Protein 1PLF (pdb70)

Structure (mmCIF, N/CA/C/O backbone):
data_1PLF
#
_entry.id   1PLF
#
_cell.length_a   63.700
_cell.length_b   68.000
_cell.length_c   80.300
_cell.angle_alpha   90.00
_cell.angle_beta   90.00
_cell.angle_gamma   90.00
#
_symmetry.space_group_name_H-M   'P 21 21 21'
#
loop_
_entity.id
_entity.type
_entity.pdbx_description
1 polymer 'PLATELET FACTOR 4'
2 non-polymer 'TETRACYANONICKELATE ION'
3 water water
#
loop_
_atom_site.group_PDB
_atom_site.id
_atom_site.type_symbol
_atom_site.label_atom_id
_atom_site.label_alt_id
_atom_site.label_comp_id
_atom_site.label_asym_id
_atom_site.label_entity_id
_atom_site.label_seq_id
_atom_site.pdbx_PDB_ins_code
_atom_site.Cartn_x
_atom_site.Cartn_y
_atom_site.Cartn_z
_atom_site.occupancy
_atom_site.B_iso_or_equiv
_atom_site.auth_seq_id
_atom_site.auth_comp_id
_atom_site.auth_asym_id
_atom_site.auth_atom_id
_atom_site.pdbx_PDB_model_num
ATOM 1 N N . LEU A 1 10 ? 23.112 5.904 43.946 1.00 48.91 23 LEU A N 1
ATOM 2 C CA . LEU A 1 10 ? 22.791 7.053 44.782 1.00 49.09 23 LEU A CA 1
ATOM 3 C C . LEU A 1 10 ? 22.214 8.229 43.989 1.00 48.15 23 LEU A C 1
ATOM 4 O O . LEU A 1 10 ? 20.972 8.370 44.019 1.00 49.38 23 LEU A O 1
ATOM 9 N N . GLN A 1 11 ? 23.035 9.074 43.396 1.00 46.11 24 GLN A N 1
ATOM 10 C CA . GLN A 1 11 ? 22.516 10.228 42.645 1.00 43.65 24 GLN A CA 1
ATOM 11 C C . GLN A 1 11 ? 22.346 9.983 41.147 1.00 40.46 24 GLN A C 1
ATOM 12 O O . GLN A 1 11 ? 23.051 10.589 40.318 1.00 40.41 24 GLN A O 1
ATOM 18 N N . CYS A 1 12 ? 21.433 9.156 40.785 1.00 36.61 25 CYS A N 1
ATOM 19 C CA . CYS A 1 12 ? 21.131 8.826 39.406 1.00 33.84 25 CYS A CA 1
ATOM 20 C C . CYS A 1 12 ? 19.888 9.632 39.056 1.00 32.68 25 CYS A C 1
ATOM 21 O O . CYS A 1 12 ? 19.117 9.861 40.000 1.00 33.50 25 CYS A O 1
ATOM 24 N N . VAL A 1 13 ? 19.738 10.074 37.838 1.00 31.49 26 VAL A N 1
ATOM 25 C CA . VAL A 1 13 ? 18.546 10.806 37.407 1.00 30.31 26 VAL A CA 1
ATOM 26 C C . VAL A 1 13 ? 17.534 9.693 37.021 1.00 30.97 26 VAL A C 1
ATOM 27 O O . VAL A 1 13 ? 16.340 9.670 37.369 1.00 31.20 26 VAL A O 1
ATOM 31 N N . CYS A 1 14 ? 18.101 8.729 36.297 1.00 30.89 27 CYS A N 1
ATOM 32 C CA . CYS A 1 14 ? 17.306 7.628 35.773 1.00 31.93 27 CYS A CA 1
ATOM 33 C C . CYS A 1 14 ? 17.106 6.483 36.725 1.00 34.10 27 CYS A C 1
ATOM 34 O O . CYS A 1 14 ? 18.008 5.658 36.862 1.00 34.45 27 CYS A O 1
ATOM 37 N N . LEU A 1 15 ? 15.967 6.417 37.384 1.00 36.78 28 LEU A N 1
ATOM 38 C CA . LEU A 1 15 ? 15.693 5.290 38.292 1.00 40.37 28 LEU A CA 1
ATOM 39 C C . LEU A 1 15 ? 14.712 4.355 37.580 1.00 42.62 28 LEU A C 1
ATOM 40 O O . LEU A 1 15 ? 14.639 3.139 37.798 1.00 43.19 28 LEU A O 1
ATOM 45 N N . LYS A 1 16 ? 13.950 4.928 36.681 1.00 45.12 29 LYS A N 1
ATOM 46 C CA . LYS A 1 16 ? 12.969 4.177 35.904 1.00 47.77 29 LYS A CA 1
ATOM 47 C C . LYS A 1 16 ? 12.915 4.685 34.471 1.00 49.02 29 LYS A C 1
ATOM 48 O O . LYS A 1 16 ? 12.784 5.894 34.171 1.00 49.35 29 LYS A O 1
ATOM 54 N N . THR A 1 17 ? 13.011 3.685 33.606 1.00 49.87 30 THR A N 1
ATOM 55 C CA . THR A 1 17 ? 12.992 3.881 32.167 1.00 51.43 30 THR A CA 1
ATOM 56 C C . THR A 1 17 ? 11.606 3.696 31.575 1.00 52.93 30 THR A C 1
ATOM 57 O O . THR A 1 17 ? 10.658 3.379 32.297 1.00 53.48 30 THR A O 1
ATOM 61 N N . THR A 1 18 ? 11.541 3.887 30.291 1.00 54.64 31 THR A N 1
ATOM 62 C CA . THR A 1 18 ? 10.449 3.832 29.357 1.00 56.59 31 THR A CA 1
ATOM 63 C C . THR A 1 18 ? 10.868 3.328 27.967 1.00 58.12 31 THR A C 1
ATOM 64 O O . THR A 1 18 ? 11.921 3.789 27.453 1.00 58.50 31 THR A O 1
ATOM 68 N N . SER A 1 19 ? 10.045 2.474 27.360 1.00 59.10 32 SER A N 1
ATOM 69 C CA . SER A 1 19 ? 10.384 2.004 25.985 1.00 59.96 32 SER A CA 1
ATOM 70 C C . SER A 1 19 ? 9.231 2.327 25.039 1.00 59.88 32 SER A C 1
ATOM 71 O O . SER A 1 19 ? 9.206 2.084 23.830 1.00 60.08 32 SER A O 1
ATOM 74 N N . GLY A 1 20 ? 8.218 2.919 25.661 1.00 59.81 33 GLY A N 1
ATOM 75 C CA . GLY A 1 20 ? 7.030 3.246 24.938 1.00 59.95 33 GLY A CA 1
ATOM 76 C C . GLY A 1 20 ? 7.039 4.526 24.188 1.00 59.94 33 GLY A C 1
ATOM 77 O O . GLY A 1 20 ? 5.848 4.930 23.976 1.00 61.29 33 GLY A O 1
ATOM 78 N N . ILE A 1 21 ? 8.101 5.190 23.773 1.00 58.90 34 ILE A N 1
ATOM 79 C CA . ILE A 1 21 ? 7.855 6.460 23.053 1.00 57.68 34 ILE A CA 1
ATOM 80 C C . ILE A 1 21 ? 7.968 6.358 21.530 1.00 56.84 34 ILE A C 1
ATOM 81 O O . ILE A 1 21 ? 8.461 5.408 20.895 1.00 56.94 34 ILE A O 1
ATOM 86 N N . ASN A 1 22 ? 7.481 7.449 20.936 1.00 55.42 35 ASN A N 1
ATOM 87 C CA . ASN A 1 22 ? 7.539 7.667 19.499 1.00 54.37 35 ASN A CA 1
ATOM 88 C C . ASN A 1 22 ? 8.720 8.650 19.267 1.00 53.03 35 ASN A C 1
ATOM 89 O O . ASN A 1 22 ? 8.701 9.803 19.712 1.00 53.00 35 ASN A O 1
ATOM 94 N N . PRO A 1 23 ? 9.707 8.148 18.553 1.00 51.80 36 PRO A N 1
ATOM 95 C CA . PRO A 1 23 ? 10.921 8.868 18.202 1.00 51.23 36 PRO A CA 1
ATOM 96 C C . PRO A 1 23 ? 10.728 10.202 17.507 1.00 50.89 36 PRO A C 1
ATOM 97 O O . PRO A 1 23 ? 11.625 11.054 17.375 1.00 50.46 36 PRO A O 1
ATOM 101 N N . ARG A 1 24 ? 9.526 10.306 16.961 1.00 50.83 37 ARG A N 1
ATOM 102 C CA . ARG A 1 24 ? 9.156 11.482 16.203 1.00 50.73 37 ARG A CA 1
ATOM 103 C C . ARG A 1 24 ? 9.205 12.667 17.167 1.00 49.11 37 ARG A C 1
ATOM 104 O O . ARG A 1 24 ? 9.575 13.786 16.803 1.00 49.28 37 ARG A O 1
ATOM 112 N N . HIS A 1 25 ? 8.776 12.355 18.374 1.00 47.22 38 HIS A N 1
ATOM 113 C CA . HIS A 1 25 ? 8.633 13.321 19.452 1.00 44.81 38 HIS A CA 1
ATOM 114 C C . HIS A 1 25 ? 9.885 13.752 20.172 1.00 41.75 38 HIS A C 1
ATOM 115 O O . HIS A 1 25 ? 9.764 14.722 20.972 1.00 41.65 38 HIS A O 1
ATOM 122 N N . ILE A 1 26 ? 10.980 13.049 19.940 1.00 38.39 39 ILE A N 1
ATOM 123 C CA . ILE A 1 26 ? 12.276 13.296 20.591 1.00 34.25 39 ILE A CA 1
ATOM 124 C C . ILE A 1 26 ? 13.066 14.370 19.857 1.00 32.59 39 ILE A C 1
ATOM 125 O O . ILE A 1 26 ? 13.345 14.313 18.659 1.00 32.59 39 ILE A O 1
ATOM 130 N N . SER A 1 27 ? 13.474 15.365 20.626 1.00 30.89 40 SER A N 1
ATOM 131 C CA . SER A 1 27 ? 14.250 16.460 20.047 1.00 29.12 40 SER A CA 1
ATOM 132 C C . SER A 1 27 ? 15.716 16.257 20.369 1.00 28.14 40 SER A C 1
ATOM 133 O O . SER A 1 27 ? 16.538 16.774 19.572 1.00 28.36 40 SER A O 1
ATOM 136 N N . SER A 1 28 ? 16.050 15.506 21.431 1.00 26.09 41 SER A N 1
ATOM 137 C CA . SER A 1 28 ? 17.479 15.268 21.676 1.00 24.65 41 SER A CA 1
ATOM 138 C C . SER A 1 28 ? 17.726 14.060 22.555 1.00 23.47 41 SER A C 1
ATOM 139 O O . SER A 1 28 ? 16.771 13.719 23.238 1.00 23.36 41 SER A O 1
ATOM 142 N N . LEU A 1 29 ? 18.909 13.461 22.465 1.00 22.47 42 LEU A N 1
ATOM 143 C CA . LEU A 1 29 ? 19.266 12.327 23.316 1.00 21.65 42 LEU A CA 1
ATOM 144 C C . LEU A 1 29 ? 20.645 12.514 23.961 1.00 20.35 42 LEU A C 1
ATOM 145 O O . LEU A 1 29 ? 21.577 12.883 23.298 1.00 20.52 42 LEU A O 1
ATOM 150 N N . GLU A 1 30 ? 20.803 12.308 25.266 1.00 19.59 43 GLU A N 1
ATOM 151 C CA . GLU A 1 30 ? 22.143 12.466 25.904 1.00 18.50 43 GLU A CA 1
ATOM 152 C C . GLU A 1 30 ? 22.558 11.178 26.566 1.00 16.73 43 GLU A C 1
ATOM 153 O O . GLU A 1 30 ? 21.765 10.560 27.292 1.00 15.92 43 GLU A O 1
ATOM 159 N N . VAL A 1 31 ? 23.767 10.780 26.253 1.00 16.28 44 VAL A N 1
ATOM 160 C CA . VAL A 1 31 ? 24.342 9.522 26.791 1.00 16.00 44 VAL A CA 1
ATOM 161 C C . VAL A 1 31 ? 25.402 9.960 27.799 1.00 16.01 44 VAL A C 1
ATOM 162 O O . VAL A 1 31 ? 26.389 10.610 27.447 1.00 16.37 44 VAL A O 1
ATOM 166 N N . ILE A 1 32 ? 25.116 9.589 29.063 1.00 16.38 45 ILE A N 1
ATOM 167 C CA . ILE A 1 32 ? 25.968 9.843 30.218 1.00 14.87 45 ILE A CA 1
ATOM 168 C C . ILE A 1 32 ? 26.546 8.522 30.711 1.00 15.20 45 ILE A C 1
ATOM 169 O O . ILE A 1 32 ? 25.845 7.523 30.953 1.00 15.66 45 ILE A O 1
ATOM 174 N N . GLY A 1 33 ? 27.843 8.538 30.891 1.00 16.01 46 GLY A N 1
ATOM 175 C CA . GLY A 1 33 ? 28.565 7.355 31.367 1.00 17.25 46 GLY A CA 1
ATOM 176 C C . GLY A 1 33 ? 28.431 7.212 32.878 1.00 18.45 46 GLY A C 1
ATOM 177 O O . GLY A 1 33 ? 28.089 8.186 33.572 1.00 18.61 46 GLY A O 1
ATOM 178 N N . ALA A 1 34 ? 28.734 5.994 33.335 1.00 19.79 47 ALA A N 1
ATOM 179 C CA . ALA A 1 34 ? 28.743 5.635 34.789 1.00 20.54 47 ALA A CA 1
ATOM 180 C C . ALA A 1 34 ? 29.901 6.400 35.404 1.00 22.17 47 ALA A C 1
ATOM 181 O O . ALA A 1 34 ? 30.908 6.779 34.735 1.00 22.68 47 ALA A O 1
ATOM 183 N N . GLY A 1 35 ? 29.811 6.730 36.666 1.00 23.47 48 GLY A N 1
ATOM 184 C CA . GLY A 1 35 ? 30.881 7.535 37.320 1.00 25.12 48 GLY A CA 1
ATOM 185 C C . GLY A 1 35 ? 30.540 7.421 38.788 1.00 27.08 48 GLY A C 1
ATOM 186 O O . GLY A 1 35 ? 29.846 6.460 39.130 1.00 27.02 48 GLY A O 1
ATOM 187 N N . LEU A 1 36 ? 30.988 8.350 39.533 1.00 29.64 49 LEU A N 1
ATOM 188 C CA . LEU A 1 36 ? 30.792 8.451 40.985 1.00 32.26 49 LEU A CA 1
ATOM 189 C C . LEU A 1 36 ? 29.345 8.708 41.322 1.00 34.04 49 LEU A C 1
ATOM 190 O O . LEU A 1 36 ? 28.852 8.203 42.334 1.00 35.68 49 LEU A O 1
ATOM 195 N N . HIS A 1 37 ? 28.642 9.530 40.558 1.00 35.69 50 HIS A N 1
ATOM 196 C CA . HIS A 1 37 ? 27.219 9.735 40.980 1.00 35.94 50 HIS A CA 1
ATOM 197 C C . HIS A 1 37 ? 26.388 8.496 40.706 1.00 35.38 50 HIS A C 1
ATOM 198 O O . HIS A 1 37 ? 25.498 7.987 41.444 1.00 36.11 50 HIS A O 1
ATOM 205 N N . CYS A 1 38 ? 26.617 7.980 39.495 1.00 33.65 51 CYS A N 1
ATOM 206 C CA . CYS A 1 38 ? 25.769 6.857 39.041 1.00 32.05 51 CYS A CA 1
ATOM 207 C C . CYS A 1 38 ? 26.557 5.763 38.376 1.00 31.07 51 CYS A C 1
ATOM 208 O O . CYS A 1 38 ? 27.341 5.931 37.452 1.00 30.90 51 CYS A O 1
ATOM 211 N N . PRO A 1 39 ? 26.286 4.571 38.876 1.00 30.68 52 PRO A N 1
ATOM 212 C CA . PRO A 1 39 ? 27.003 3.356 38.467 1.00 30.00 52 PRO A CA 1
ATOM 213 C C . PRO A 1 39 ? 26.593 2.864 37.135 1.00 28.72 52 PRO A C 1
ATOM 214 O O . PRO A 1 39 ? 27.266 1.922 36.715 1.00 28.68 52 PRO A O 1
ATOM 218 N N . SER A 1 40 ? 25.514 3.447 36.581 1.00 27.24 53 SER A N 1
ATOM 219 C CA . SER A 1 40 ? 25.138 2.914 35.213 1.00 24.84 53 SER A CA 1
ATOM 220 C C . SER A 1 40 ? 25.036 4.074 34.258 1.00 21.84 53 SER A C 1
ATOM 221 O O . SER A 1 40 ? 24.895 5.157 34.759 1.00 21.00 53 SER A O 1
ATOM 224 N N . PRO A 1 41 ? 25.223 3.792 32.977 1.00 21.22 54 PRO A N 1
ATOM 225 C CA . PRO A 1 41 ? 25.146 4.770 31.862 1.00 19.94 54 PRO A CA 1
ATOM 226 C C . PRO A 1 41 ? 23.728 5.341 31.938 1.00 19.09 54 PRO A C 1
ATOM 227 O O . PRO A 1 41 ? 22.903 4.632 32.512 1.00 19.50 54 PRO A O 1
ATOM 231 N N . GLN A 1 42 ? 23.451 6.506 31.480 1.00 18.18 55 GLN A N 1
ATOM 232 C CA . GLN A 1 42 ? 22.110 7.095 31.565 1.00 17.78 55 GLN A CA 1
ATOM 233 C C . GLN A 1 42 ? 21.749 7.614 30.182 1.00 18.13 55 GLN A C 1
ATOM 234 O O . GLN A 1 42 ? 22.687 8.170 29.616 1.00 18.34 55 GLN A O 1
ATOM 240 N N . LEU A 1 43 ? 20.551 7.351 29.767 1.00 18.99 56 LEU A N 1
ATOM 241 C CA . LEU A 1 43 ? 20.040 7.776 28.462 1.00 19.66 56 LEU A CA 1
ATOM 242 C C . LEU A 1 43 ? 18.898 8.731 28.696 1.00 19.99 56 LEU A C 1
ATOM 243 O O . LEU A 1 43 ? 17.812 8.189 28.992 1.00 21.44 56 LEU A O 1
ATOM 248 N N . ILE A 1 44 ? 19.135 10.035 28.584 1.00 19.49 57 ILE A N 1
ATOM 249 C CA . ILE A 1 44 ? 18.042 10.994 28.811 1.00 18.72 57 ILE A CA 1
ATOM 250 C C . ILE A 1 44 ? 17.612 11.560 27.469 1.00 17.87 57 ILE A C 1
ATOM 251 O O . ILE A 1 44 ? 18.486 12.072 26.793 1.00 16.90 57 ILE A O 1
ATOM 256 N N . ALA A 1 45 ? 16.335 11.462 27.158 1.00 18.40 58 ALA A N 1
ATOM 257 C CA . ALA A 1 45 ? 15.682 12.007 25.977 1.00 17.77 58 ALA A CA 1
ATOM 258 C C . ALA A 1 45 ? 14.798 13.177 26.390 1.00 18.20 58 ALA A C 1
ATOM 259 O O . ALA A 1 45 ? 14.064 13.132 27.363 1.00 18.08 58 ALA A O 1
ATOM 261 N N . THR A 1 46 ? 14.852 14.273 25.685 1.00 19.22 59 THR A N 1
ATOM 262 C CA . THR A 1 46 ? 14.079 15.475 25.794 1.00 19.57 59 THR A CA 1
ATOM 263 C C . THR A 1 46 ? 13.108 15.438 24.590 1.00 22.03 59 THR A C 1
ATOM 264 O O . THR A 1 46 ? 13.473 15.265 23.433 1.00 21.78 59 THR A O 1
ATOM 268 N N . LEU A 1 47 ? 11.883 15.623 25.017 1.00 24.33 60 LEU A N 1
ATOM 269 C CA . LEU A 1 47 ? 10.802 15.674 24.023 1.00 26.45 60 LEU A CA 1
ATOM 270 C C . LEU A 1 47 ? 10.740 17.123 23.563 1.00 28.44 60 LEU A C 1
ATOM 271 O O . LEU A 1 47 ? 11.235 18.044 24.241 1.00 27.72 60 LEU A O 1
ATOM 276 N N . LYS A 1 48 ? 10.125 17.234 22.406 1.00 30.98 61 LYS A N 1
ATOM 277 C CA . LYS A 1 48 ? 9.882 18.520 21.753 1.00 34.31 61 LYS A CA 1
ATOM 278 C C . LYS A 1 48 ? 9.295 19.546 22.695 1.00 35.64 61 LYS A C 1
ATOM 279 O O . LYS A 1 48 ? 9.526 20.767 22.530 1.00 36.26 61 LYS A O 1
ATOM 285 N N . THR A 1 49 ? 8.538 19.065 23.633 1.00 37.19 62 THR A N 1
ATOM 286 C CA . THR A 1 49 ? 7.897 19.914 24.654 1.00 39.23 62 THR A CA 1
ATOM 287 C C . THR A 1 49 ? 8.833 20.330 25.758 1.00 39.35 62 THR A C 1
ATOM 288 O O . THR A 1 49 ? 8.434 21.271 26.501 1.00 40.32 62 THR A O 1
ATOM 292 N N . GLY A 1 50 ? 9.985 19.692 25.958 1.00 38.55 63 GLY A N 1
ATOM 293 C CA . GLY A 1 50 ? 10.832 20.170 27.084 1.00 38.27 63 GLY A CA 1
ATOM 294 C C . GLY A 1 50 ? 10.913 19.153 28.218 1.00 37.66 63 GLY A C 1
ATOM 295 O O . GLY A 1 50 ? 11.817 19.279 29.072 1.00 38.69 63 GLY A O 1
ATOM 296 N N . ARG A 1 51 ? 10.062 18.196 28.229 1.00 36.41 64 ARG A N 1
ATOM 297 C CA . ARG A 1 51 ? 9.947 17.071 29.139 1.00 35.66 64 ARG A CA 1
ATOM 298 C C . ARG A 1 51 ? 11.022 16.055 28.714 1.00 33.38 64 ARG A C 1
ATOM 299 O O . ARG A 1 51 ? 11.380 15.968 27.541 1.00 33.09 64 ARG A O 1
ATOM 307 N N . LYS A 1 52 ? 11.537 15.314 29.652 1.00 31.55 65 LYS A N 1
ATOM 308 C CA . LYS A 1 52 ? 12.558 14.288 29.609 1.00 29.36 65 LYS A CA 1
ATOM 309 C C . LYS A 1 52 ? 12.078 12.905 29.994 1.00 28.35 65 LYS A C 1
ATOM 310 O O . LYS A 1 52 ? 11.138 12.826 30.789 1.00 29.33 65 LYS A O 1
ATOM 316 N N . ILE A 1 53 ? 12.676 11.868 29.527 1.00 26.57 66 ILE A N 1
ATOM 317 C CA . ILE A 1 53 ? 12.311 10.522 29.873 1.00 26.15 66 ILE A CA 1
ATOM 318 C C . ILE A 1 53 ? 13.665 9.785 29.883 1.00 25.93 66 ILE A C 1
ATOM 319 O O . ILE A 1 53 ? 14.554 10.327 29.245 1.00 25.75 66 ILE A O 1
ATOM 324 N N . CYS A 1 54 ? 13.653 8.675 30.536 1.00 25.28 67 CYS A N 1
ATOM 325 C CA . CYS A 1 54 ? 14.872 7.893 30.560 1.00 25.81 67 CYS A CA 1
ATOM 326 C C . CYS A 1 54 ? 14.631 6.710 29.641 1.00 26.64 67 CYS A C 1
ATOM 327 O O . CYS A 1 54 ? 13.491 6.293 29.710 1.00 26.38 67 CYS A O 1
ATOM 330 N N . LEU A 1 55 ? 15.556 6.246 28.883 1.00 27.72 68 LEU A N 1
ATOM 331 C CA . LEU A 1 55 ? 15.352 5.069 28.063 1.00 30.34 68 LEU A CA 1
ATOM 332 C C . LEU A 1 55 ? 16.193 3.909 28.604 1.00 33.12 68 LEU A C 1
ATOM 333 O O . LEU A 1 55 ? 17.192 4.118 29.287 1.00 32.12 68 LEU A O 1
ATOM 338 N N . ASP A 1 56 ? 15.762 2.720 28.186 1.00 37.08 69 ASP A N 1
ATOM 339 C CA . ASP A 1 56 ? 16.467 1.449 28.584 1.00 41.13 69 ASP A CA 1
ATOM 340 C C . ASP A 1 56 ? 17.572 1.175 27.571 1.00 43.10 69 ASP A C 1
ATOM 341 O O . ASP A 1 56 ? 17.299 1.222 26.350 1.00 43.50 69 ASP A O 1
ATOM 346 N N . G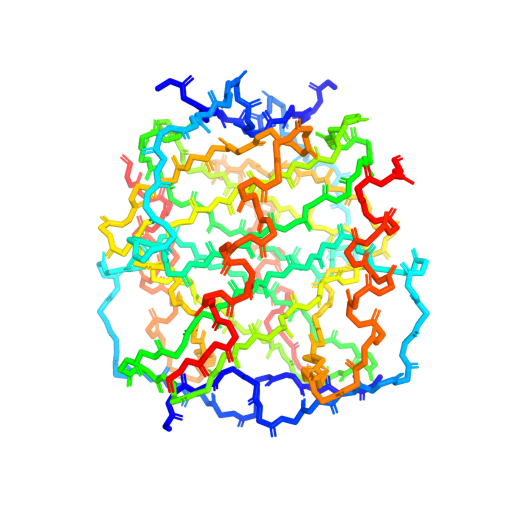LN A 1 57 ? 18.791 0.924 28.030 1.00 45.23 70 GLN A N 1
ATOM 347 C CA . GLN A 1 57 ? 19.885 0.634 27.069 1.00 47.48 70 GLN A CA 1
ATOM 348 C C . GLN A 1 57 ? 19.757 -0.825 26.621 1.00 48.89 70 GLN A C 1
ATOM 349 O O . GLN A 1 57 ? 20.396 -1.221 25.647 1.00 49.00 70 GLN A O 1
ATOM 355 N N . GLN A 1 58 ? 18.934 -1.561 27.327 1.00 50.73 71 GLN A N 1
ATOM 356 C CA . GLN A 1 58 ? 18.636 -2.979 26.987 1.00 52.83 71 GLN A CA 1
ATOM 357 C C . GLN A 1 58 ? 17.815 -2.936 25.682 1.00 52.74 71 GLN A C 1
ATOM 358 O O . GLN A 1 58 ? 18.122 -3.635 24.712 1.00 53.44 71 GLN A O 1
ATOM 364 N N . ASN A 1 59 ? 16.832 -2.089 25.585 1.00 52.34 72 ASN A N 1
ATOM 365 C CA . ASN A 1 59 ? 15.977 -1.841 24.418 1.00 51.75 72 ASN A CA 1
ATOM 366 C C . ASN A 1 59 ? 16.691 -0.916 23.438 1.00 51.56 72 ASN A C 1
ATOM 367 O O . ASN A 1 59 ? 17.179 0.182 23.811 1.00 52.27 72 ASN A O 1
ATOM 372 N N . PRO A 1 60 ? 16.752 -1.292 22.153 1.00 50.72 73 PRO A N 1
ATOM 373 C CA . PRO A 1 60 ? 17.451 -0.561 21.095 1.00 48.81 73 PRO A CA 1
ATOM 374 C C . PRO A 1 60 ? 16.688 0.481 20.334 1.00 46.51 73 PRO A C 1
ATOM 375 O O . PRO A 1 60 ? 17.151 0.929 19.270 1.00 46.68 73 PRO A O 1
ATOM 379 N N . LEU A 1 61 ? 15.594 0.906 20.907 1.00 43.91 74 LEU A N 1
ATOM 380 C CA . LEU A 1 61 ? 14.735 2.008 20.486 1.00 41.00 74 LEU A CA 1
ATOM 381 C C . LEU A 1 61 ? 15.682 3.243 20.387 1.00 39.61 74 LEU A C 1
ATOM 382 O O . LEU A 1 61 ? 15.630 4.017 19.405 1.00 39.40 74 LEU A O 1
ATOM 387 N N . TYR A 1 62 ? 16.590 3.320 21.382 1.00 37.04 75 TYR A N 1
ATOM 388 C CA . TYR A 1 62 ? 17.553 4.407 21.463 1.00 34.88 75 TYR A CA 1
ATOM 389 C C . TYR A 1 62 ? 18.402 4.504 20.185 1.00 34.39 75 TYR A C 1
ATOM 390 O O . TYR A 1 62 ? 18.789 5.619 19.762 1.00 33.53 75 TYR A O 1
ATOM 399 N N . LYS A 1 63 ? 18.660 3.277 19.690 1.00 33.72 76 LYS A N 1
ATOM 400 C CA . LYS A 1 63 ? 19.476 3.203 18.465 1.00 33.15 76 LYS A CA 1
ATOM 401 C C . LYS A 1 63 ? 18.636 3.795 17.331 1.00 32.14 76 LYS A C 1
ATOM 402 O O . LYS A 1 63 ? 19.239 4.427 16.501 1.00 32.62 76 LYS A O 1
ATOM 408 N N . LYS A 1 64 ? 17.372 3.570 17.358 1.00 31.51 77 LYS A N 1
ATOM 409 C CA . LYS A 1 64 ? 16.397 4.031 16.391 1.00 31.31 77 LYS A CA 1
ATOM 410 C C . LYS A 1 64 ? 16.323 5.544 16.377 1.00 29.86 77 LYS A C 1
ATOM 411 O O . LYS A 1 64 ? 16.126 6.237 15.401 1.00 29.42 77 LYS A O 1
ATOM 417 N N . ILE A 1 65 ? 16.365 6.030 17.598 1.00 29.41 78 ILE A N 1
ATOM 418 C CA . ILE A 1 65 ? 16.345 7.440 17.940 1.00 28.43 78 ILE A CA 1
ATOM 419 C C . ILE A 1 65 ? 17.691 8.039 17.565 1.00 27.67 78 ILE A C 1
ATOM 420 O O . ILE A 1 65 ? 17.553 9.035 16.889 1.00 26.61 78 ILE A O 1
ATOM 425 N N . ILE A 1 66 ? 18.831 7.510 17.916 1.00 28.32 79 ILE A N 1
ATOM 426 C CA . ILE A 1 66 ? 20.032 8.175 17.406 1.00 30.29 79 ILE A CA 1
ATOM 427 C C . ILE A 1 66 ? 20.007 8.359 15.889 1.00 32.91 79 ILE A C 1
ATOM 428 O O . ILE A 1 66 ? 20.406 9.461 15.451 1.00 33.54 79 ILE A O 1
ATOM 433 N N . LYS A 1 67 ? 19.688 7.326 15.111 1.00 34.59 80 LYS A N 1
ATOM 434 C CA . LYS A 1 67 ? 19.614 7.315 13.659 1.00 36.11 80 LYS A CA 1
ATOM 435 C C . LYS A 1 67 ? 18.769 8.417 13.015 1.00 35.74 80 LYS A C 1
ATOM 436 O O . LYS A 1 67 ? 19.139 9.074 12.034 1.00 35.47 80 LYS A O 1
ATOM 442 N N . ARG A 1 68 ? 17.587 8.528 13.566 1.00 35.78 81 ARG A N 1
ATOM 443 C CA . ARG A 1 68 ? 16.593 9.519 13.219 1.00 36.70 81 ARG A CA 1
ATOM 444 C C . ARG A 1 68 ? 17.025 10.971 13.476 1.00 35.95 81 ARG A C 1
ATOM 445 O O . ARG A 1 68 ? 16.622 11.853 12.710 1.00 35.50 81 ARG A O 1
ATOM 453 N N . LEU A 1 69 ? 17.751 11.247 14.565 1.00 35.20 82 LEU A N 1
ATOM 454 C CA . LEU A 1 69 ? 18.197 12.581 14.922 1.00 34.58 82 LEU A CA 1
ATOM 455 C C . LEU A 1 69 ? 19.302 13.028 13.971 1.00 35.41 82 LEU A C 1
ATOM 456 O O . LEU A 1 69 ? 19.452 14.202 13.615 1.00 35.72 82 LEU A O 1
ATOM 461 N N . LEU A 1 70 ? 20.121 12.073 13.588 1.00 37.09 83 LEU A N 1
ATOM 462 C CA . LEU A 1 70 ? 21.279 12.287 12.750 1.00 39.59 83 LEU A CA 1
ATOM 463 C C . LEU A 1 70 ? 20.979 12.380 11.268 1.00 43.18 83 LEU A C 1
ATOM 464 O O . LEU A 1 70 ? 21.745 12.969 10.503 1.00 43.12 83 LEU A O 1
ATOM 469 N N . LYS A 1 71 ? 19.928 11.724 10.875 1.00 47.60 84 LYS A N 1
ATOM 470 C CA . LYS A 1 71 ? 19.556 11.665 9.443 1.00 52.89 84 LYS A CA 1
ATOM 471 C C . LYS A 1 71 ? 18.196 12.342 9.418 1.00 55.81 84 LYS A C 1
ATOM 472 O O . LYS A 1 71 ? 17.173 11.698 9.182 1.00 55.91 84 LYS A O 1
ATOM 478 N N . SER A 1 72 ? 18.366 13.591 9.808 1.00 59.36 85 SER A N 1
ATOM 479 C CA . SER A 1 72 ? 17.179 14.476 9.935 1.00 63.19 85 SER A CA 1
ATOM 480 C C . SER A 1 72 ? 17.586 15.950 9.835 1.00 64.62 85 SER A C 1
ATOM 481 O O . SER A 1 72 ? 16.641 16.762 9.611 1.00 65.54 85 SER A O 1
ATOM 485 N N . GLU B 1 8 ? 17.462 33.301 13.267 1.00 54.05 21 GLU B N 1
ATOM 486 C CA . GLU B 1 8 ? 17.662 34.691 13.676 1.00 54.11 21 GLU B CA 1
ATOM 487 C C . GLU B 1 8 ? 17.724 35.061 15.156 1.00 52.59 21 GLU B C 1
ATOM 488 O O . GLU B 1 8 ? 18.405 36.049 15.535 1.00 53.22 21 GLU B O 1
ATOM 494 N N . ASP B 1 9 ? 17.006 34.350 15.973 1.00 50.12 22 ASP B N 1
ATOM 495 C CA . ASP B 1 9 ? 16.818 34.389 17.433 1.00 46.36 22 ASP B CA 1
ATOM 496 C C . ASP B 1 9 ? 17.903 33.523 18.094 1.00 42.54 22 ASP B C 1
ATOM 497 O O . ASP B 1 9 ? 18.598 33.901 19.039 1.00 41.44 22 ASP B O 1
ATOM 502 N N . LEU B 1 10 ? 18.143 32.352 17.518 1.00 38.38 23 LEU B N 1
ATOM 503 C CA . LEU B 1 10 ? 19.083 31.388 18.012 1.00 35.16 23 LEU B CA 1
ATOM 504 C C . LEU B 1 10 ? 19.974 30.873 16.876 1.00 32.60 23 LEU B C 1
ATOM 505 O O . LEU B 1 10 ? 19.565 30.800 15.749 1.00 32.69 23 LEU B O 1
ATOM 510 N N . GLN B 1 11 ? 21.152 30.454 17.217 1.00 29.98 24 GLN B N 1
ATOM 511 C CA . GLN B 1 11 ? 22.103 29.876 16.259 1.00 27.35 24 GLN B CA 1
ATOM 512 C C . GLN B 1 11 ? 22.559 28.542 16.872 1.00 26.44 24 GLN B C 1
ATOM 513 O O . GLN B 1 11 ? 22.285 28.271 18.049 1.00 25.89 24 GLN B O 1
ATOM 519 N N . CYS B 1 12 ? 23.274 27.767 16.087 1.00 25.84 25 CYS B N 1
ATOM 520 C CA . CYS B 1 12 ? 23.840 26.480 16.446 1.00 24.32 25 CYS B CA 1
ATOM 521 C C . CYS B 1 12 ? 24.950 26.704 17.450 1.00 23.85 25 CYS B C 1
ATOM 522 O O . CYS B 1 12 ? 25.729 27.643 17.208 1.00 24.05 25 CYS B O 1
ATOM 525 N N . VAL B 1 13 ? 25.059 25.830 18.423 1.00 23.28 26 VAL B N 1
ATOM 526 C CA . VAL B 1 13 ? 26.125 25.935 19.449 1.00 22.76 26 VAL B CA 1
ATOM 527 C C . VAL B 1 13 ? 27.489 25.543 18.915 1.00 22.29 26 VAL B C 1
ATOM 528 O O . VAL B 1 13 ? 28.530 26.114 19.293 1.00 21.64 26 VAL B O 1
ATOM 532 N N . CYS B 1 14 ? 27.517 24.636 17.951 1.00 22.41 27 CYS B N 1
ATOM 533 C CA . CYS B 1 14 ? 28.742 24.135 17.350 1.00 23.36 27 CYS B CA 1
ATOM 534 C C . CYS B 1 14 ? 29.235 25.009 16.212 1.00 25.37 27 CYS B C 1
ATOM 535 O O . CYS B 1 14 ? 28.509 25.087 15.206 1.00 26.34 27 CYS B O 1
ATOM 538 N N . LEU B 1 15 ? 30.385 25.594 16.403 1.00 26.95 28 LEU B N 1
ATOM 539 C CA . LEU B 1 15 ? 31.101 26.436 15.446 1.00 28.75 28 LEU B CA 1
ATOM 540 C C . LEU B 1 15 ? 31.869 25.496 14.486 1.00 30.11 28 LEU B C 1
ATOM 541 O O . LEU B 1 15 ? 31.764 25.550 13.268 1.00 30.32 28 LEU B O 1
ATOM 546 N N . LYS B 1 16 ? 32.656 24.625 15.087 1.00 31.17 29 LYS B N 1
ATOM 547 C CA . LYS B 1 16 ? 33.488 23.640 14.407 1.00 32.04 29 LYS B CA 1
ATOM 548 C C . LYS B 1 16 ? 33.466 22.270 15.131 1.00 31.48 29 LYS B C 1
ATOM 549 O O . LYS B 1 16 ? 33.219 22.164 16.315 1.00 29.96 29 LYS B O 1
ATOM 555 N N . THR B 1 17 ? 33.874 21.261 14.366 1.00 31.77 30 THR B N 1
ATOM 556 C CA . THR B 1 17 ? 34.029 19.893 14.816 1.00 32.77 30 THR B CA 1
ATOM 557 C C . THR B 1 17 ? 35.481 19.526 15.097 1.00 33.56 30 THR B C 1
ATOM 558 O O . THR B 1 17 ? 36.421 20.118 14.546 1.00 34.79 30 THR B O 1
ATOM 562 N N . THR B 1 18 ? 35.728 18.598 15.981 1.00 33.94 31 THR B N 1
ATOM 563 C CA . THR B 1 18 ? 37.015 18.102 16.413 1.00 34.80 31 THR B CA 1
ATOM 564 C C . THR B 1 18 ? 37.127 16.608 16.208 1.00 35.91 31 THR B C 1
ATOM 565 O O . THR B 1 18 ? 36.114 15.872 16.311 1.00 35.73 31 THR B O 1
ATOM 569 N N . SER B 1 19 ? 38.342 16.116 15.960 1.00 37.81 32 SER B N 1
ATOM 570 C CA . SER B 1 19 ? 38.349 14.642 15.756 1.00 39.40 32 SER B CA 1
ATOM 571 C C . SER B 1 19 ? 39.433 13.862 16.384 1.00 40.21 32 SER B C 1
ATOM 572 O O . SER B 1 19 ? 39.421 12.577 16.247 1.00 40.93 32 SER B O 1
ATOM 575 N N . GLY B 1 20 ? 40.400 14.476 17.053 1.00 40.68 33 GLY B N 1
ATOM 576 C CA . GLY B 1 20 ? 41.375 13.425 17.567 1.00 41.56 33 GLY B CA 1
ATOM 577 C C . GLY B 1 20 ? 40.967 12.993 18.964 1.00 41.93 33 GLY B C 1
ATOM 578 O O . GLY B 1 20 ? 42.024 12.783 19.689 1.00 43.71 33 GLY B O 1
ATOM 579 N N . ILE B 1 21 ? 39.730 12.869 19.457 1.00 40.25 34 ILE B N 1
ATOM 580 C CA . ILE B 1 21 ? 39.634 12.512 20.890 1.00 38.28 34 ILE B CA 1
ATOM 581 C C . ILE B 1 21 ? 39.530 11.027 21.140 1.00 36.62 34 ILE B C 1
ATOM 582 O O . ILE B 1 21 ? 39.033 10.302 20.295 1.00 37.57 34 ILE B O 1
ATOM 587 N N . ASN B 1 22 ? 39.978 10.668 22.309 1.00 34.26 35 ASN B N 1
ATOM 588 C CA . ASN B 1 22 ? 40.028 9.310 22.882 1.00 32.39 35 ASN B CA 1
ATOM 589 C C . ASN B 1 22 ? 38.650 9.011 23.492 1.00 30.60 35 ASN B C 1
ATOM 590 O O . ASN B 1 22 ? 38.272 9.782 24.377 1.00 30.52 35 ASN B O 1
ATOM 595 N N . PRO B 1 23 ? 37.946 8.013 22.982 1.00 28.71 36 PRO B N 1
ATOM 596 C CA . PRO B 1 23 ? 36.617 7.699 23.507 1.00 27.64 36 PRO B CA 1
ATOM 597 C C . PRO B 1 23 ? 36.586 7.704 25.007 1.00 27.21 36 PRO B C 1
ATOM 598 O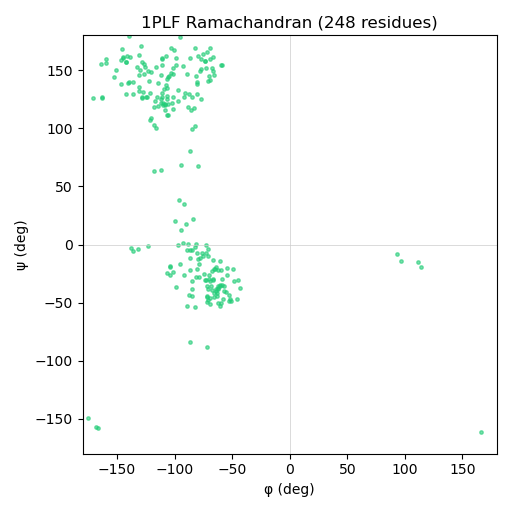 O . PRO B 1 23 ? 35.555 8.052 25.624 1.00 27.85 36 PRO B O 1
ATOM 602 N N . ARG B 1 24 ? 37.679 7.373 25.670 1.00 26.60 37 ARG B N 1
ATOM 603 C CA . ARG B 1 24 ? 37.717 7.307 27.101 1.00 26.59 37 ARG B CA 1
ATOM 604 C C . ARG B 1 24 ? 37.894 8.604 27.874 1.00 25.24 37 ARG B C 1
ATOM 605 O O . ARG B 1 24 ? 37.896 8.349 29.098 1.00 24.15 37 ARG B O 1
ATOM 613 N N . HIS B 1 25 ? 38.004 9.772 27.294 1.00 23.39 38 HIS B N 1
ATOM 614 C CA . HIS B 1 25 ? 38.098 11.029 28.014 1.00 21.83 38 HIS B CA 1
ATOM 615 C C . HIS B 1 25 ? 36.733 11.746 28.127 1.00 20.38 38 HIS B C 1
ATOM 616 O O . HIS B 1 25 ? 36.694 12.864 28.621 1.00 19.72 38 HIS B O 1
ATOM 623 N N . ILE B 1 26 ? 35.716 11.129 27.566 1.00 18.82 39 ILE B N 1
ATOM 624 C CA . ILE B 1 26 ? 34.378 11.627 27.450 1.00 18.58 39 ILE B CA 1
ATOM 625 C C . ILE B 1 26 ? 33.492 11.221 28.614 1.00 19.04 39 ILE B C 1
ATOM 626 O O . ILE B 1 26 ? 33.375 9.999 28.858 1.00 19.30 39 ILE B O 1
ATOM 631 N N . SER B 1 27 ? 32.784 12.172 29.216 1.00 18.30 40 SER B N 1
ATOM 632 C CA . SER B 1 27 ? 31.814 11.702 30.236 1.00 17.98 40 SER B CA 1
ATOM 633 C C . SER B 1 27 ? 30.415 11.766 29.680 1.00 17.27 40 SER B C 1
ATOM 634 O O . SER B 1 27 ? 29.496 11.056 30.123 1.00 17.65 40 SER B O 1
ATOM 637 N N . SER B 1 28 ? 30.111 12.491 28.634 1.00 16.52 41 SER B N 1
ATOM 638 C CA . SER B 1 28 ? 28.716 12.522 28.129 1.00 17.82 41 SER B CA 1
ATOM 639 C C . SER B 1 28 ? 28.652 12.778 26.636 1.00 17.23 41 SER B C 1
ATOM 640 O O . SER B 1 28 ? 29.539 13.476 26.158 1.00 17.13 41 SER B O 1
ATOM 643 N N . LEU B 1 29 ? 27.660 12.293 25.935 1.00 16.92 42 LEU B N 1
ATOM 644 C CA . LEU B 1 29 ? 27.474 12.587 24.528 1.00 16.69 42 LEU B CA 1
ATOM 645 C C . LEU B 1 29 ? 26.009 13.074 24.353 1.00 16.71 42 LEU B C 1
ATOM 646 O O . LEU B 1 29 ? 25.115 12.373 24.814 1.00 17.95 42 LEU B O 1
ATOM 651 N N . GLU B 1 30 ? 25.839 14.214 23.744 1.00 16.48 43 GLU B N 1
ATOM 652 C CA . GLU B 1 30 ? 24.485 14.708 23.450 1.00 17.61 43 GLU B CA 1
ATOM 653 C C . GLU B 1 30 ? 24.185 14.800 21.965 1.00 17.67 43 GLU B C 1
ATOM 654 O O . GLU B 1 30 ? 24.921 15.388 21.159 1.00 17.94 43 GLU B O 1
ATOM 660 N N . VAL B 1 31 ? 23.143 14.233 21.462 1.00 18.03 44 VAL B N 1
ATOM 661 C CA . VAL B 1 31 ? 22.680 14.207 20.090 1.00 18.47 44 VAL B CA 1
ATOM 662 C C . VAL B 1 31 ? 21.461 15.113 19.918 1.00 18.91 44 VAL B C 1
ATOM 663 O O . VAL B 1 31 ? 20.416 14.744 20.460 1.00 18.96 44 VAL B O 1
ATOM 667 N N . ILE B 1 32 ? 21.611 16.197 19.208 1.00 20.35 45 ILE B N 1
ATOM 668 C CA . ILE B 1 32 ? 20.523 17.159 18.977 1.00 20.84 45 ILE B CA 1
ATOM 669 C C . ILE B 1 32 ? 20.070 17.145 17.521 1.00 22.74 45 ILE B C 1
ATOM 670 O O . ILE B 1 32 ? 20.819 17.329 16.543 1.00 23.41 45 ILE B O 1
ATOM 675 N N . GLY B 1 33 ? 18.785 16.973 17.368 1.00 23.34 46 GLY B N 1
ATOM 676 C CA . GLY B 1 33 ? 18.235 16.939 16.028 1.00 25.34 46 GLY B CA 1
ATOM 677 C C . GLY B 1 33 ? 18.265 18.316 15.417 1.00 25.97 46 GLY B C 1
ATOM 678 O O . GLY B 1 33 ? 18.480 19.289 16.117 1.00 27.01 46 GLY B O 1
ATOM 679 N N . ALA B 1 34 ? 18.079 18.347 14.128 1.00 27.31 47 ALA B N 1
ATOM 680 C CA . ALA B 1 34 ? 17.989 19.637 13.402 1.00 28.97 47 ALA B CA 1
ATOM 681 C C . ALA B 1 34 ? 16.634 20.223 13.778 1.00 30.05 47 ALA B C 1
ATOM 682 O O . ALA B 1 34 ? 15.684 19.469 14.091 1.00 30.89 47 ALA B O 1
ATOM 684 N N . GLY B 1 35 ? 16.497 21.503 13.767 1.00 31.40 48 GLY B N 1
ATOM 685 C CA . GLY B 1 35 ? 15.166 22.077 14.119 1.00 33.64 48 GLY B CA 1
ATOM 686 C C . GLY B 1 35 ? 15.191 23.535 13.698 1.00 34.95 48 GLY B C 1
ATOM 687 O O . GLY B 1 35 ? 16.054 23.836 12.868 1.00 35.26 48 GLY B O 1
ATOM 688 N N . LEU B 1 36 ? 14.319 24.350 14.296 1.00 37.01 49 LEU B N 1
ATOM 689 C CA . LEU B 1 36 ? 14.380 25.782 13.917 1.00 39.22 49 LEU B CA 1
ATOM 690 C C . LEU B 1 36 ? 15.609 26.452 14.546 1.00 39.33 49 LEU B C 1
ATOM 691 O O . LEU B 1 36 ? 16.029 27.449 13.942 1.00 39.90 49 LEU B O 1
ATOM 696 N N . HIS B 1 37 ? 16.088 25.909 15.643 1.00 38.68 50 HIS B N 1
ATOM 697 C CA . HIS B 1 37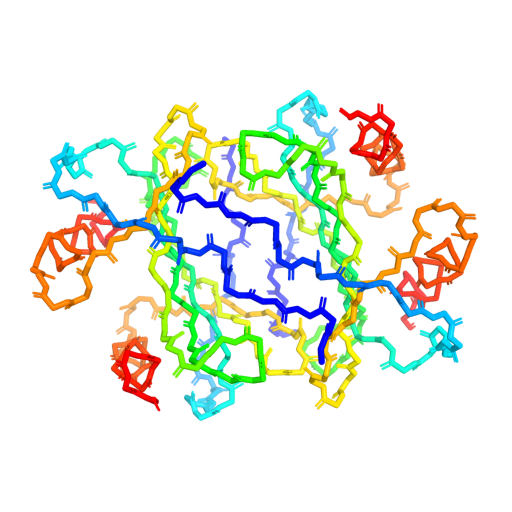 ? 17.202 26.289 16.486 1.00 37.05 50 HIS B CA 1
ATOM 698 C C . HIS B 1 37 ? 18.589 26.160 15.858 1.00 36.07 50 HIS B C 1
ATOM 699 O O . HIS B 1 37 ? 19.483 26.913 16.258 1.00 35.83 50 HIS B O 1
ATOM 706 N N . CYS B 1 38 ? 18.703 25.218 14.951 1.00 34.86 51 CYS B N 1
ATOM 707 C CA . CYS B 1 38 ? 19.859 24.804 14.175 1.00 34.01 51 CYS B CA 1
ATOM 708 C C . CYS B 1 38 ? 19.415 23.802 13.083 1.00 34.29 51 CYS B C 1
ATOM 709 O O . CYS B 1 38 ? 18.769 22.774 13.364 1.00 35.08 51 CYS B O 1
ATOM 712 N N . PRO B 1 39 ? 19.755 24.099 11.828 1.00 33.80 52 PRO B N 1
ATOM 713 C CA . PRO B 1 39 ? 19.377 23.284 10.686 1.00 32.99 52 PRO B CA 1
ATOM 714 C C . PRO B 1 39 ? 20.119 21.980 10.573 1.00 32.07 52 PRO B C 1
ATOM 715 O O . PRO B 1 39 ? 19.736 21.205 9.651 1.00 32.33 52 PRO B O 1
ATOM 719 N N . SER B 1 40 ? 21.121 21.716 11.364 1.00 30.40 53 SER B N 1
ATOM 720 C CA . SER B 1 40 ? 21.735 20.364 11.240 1.00 29.70 53 SER B CA 1
ATOM 721 C C . SER B 1 40 ? 21.799 19.754 12.647 1.00 28.45 53 SER B C 1
ATOM 722 O O . SER B 1 40 ? 21.729 20.461 13.673 1.00 28.06 53 SER B O 1
ATOM 725 N N . PRO B 1 41 ? 21.867 18.431 12.655 1.00 27.44 54 PRO B N 1
ATOM 726 C CA . PRO B 1 41 ? 21.979 17.648 13.912 1.00 26.33 54 PRO B CA 1
ATOM 727 C C . PRO B 1 41 ? 23.329 17.949 14.533 1.00 24.62 54 PRO B C 1
ATOM 728 O O . PRO B 1 41 ? 24.305 18.272 13.847 1.00 24.57 54 PRO B O 1
ATOM 732 N N . GLN B 1 42 ? 23.496 17.920 15.842 1.00 23.22 55 GLN B N 1
ATOM 733 C CA . GLN B 1 42 ? 24.825 18.249 16.430 1.00 21.02 55 GLN B CA 1
ATOM 734 C C . GLN B 1 42 ? 25.174 17.129 17.397 1.00 20.68 55 GLN B C 1
ATOM 735 O O . GLN B 1 42 ? 24.245 16.504 17.895 1.00 20.31 55 GLN B O 1
ATOM 741 N N . LEU B 1 43 ? 26.466 16.911 17.516 1.00 20.07 56 LEU B N 1
ATOM 742 C CA . LEU B 1 43 ? 27.021 15.910 18.396 1.00 19.81 56 LEU B CA 1
ATOM 743 C C . LEU B 1 43 ? 27.938 16.675 19.358 1.00 19.87 56 LEU B C 1
ATOM 744 O O . LEU B 1 43 ? 29.019 17.111 18.929 1.00 20.37 56 LEU B O 1
ATOM 749 N N . ILE B 1 44 ? 27.556 16.837 20.612 1.00 19.96 57 ILE B N 1
ATOM 750 C CA . ILE B 1 44 ? 28.400 17.544 21.610 1.00 19.12 57 ILE B CA 1
ATOM 751 C C . ILE B 1 44 ? 28.836 16.561 22.692 1.00 17.96 57 ILE B C 1
ATOM 752 O O . ILE B 1 44 ? 27.997 15.950 23.361 1.00 17.96 57 ILE B O 1
ATOM 757 N N . ALA B 1 45 ? 30.089 16.368 22.830 1.00 17.42 58 ALA B N 1
ATOM 758 C CA . ALA B 1 45 ? 30.698 15.462 23.806 1.00 17.58 58 ALA B CA 1
ATOM 759 C C . ALA B 1 45 ? 31.329 16.289 24.926 1.00 18.11 58 ALA B C 1
ATOM 760 O O . ALA B 1 45 ? 32.003 17.307 24.667 1.00 18.05 58 ALA B O 1
ATOM 762 N N . THR B 1 46 ? 31.142 15.940 26.189 1.00 18.18 59 THR B N 1
ATOM 763 C CA . THR B 1 46 ? 31.769 16.594 27.321 1.00 17.69 59 THR B CA 1
ATOM 764 C C . THR B 1 46 ? 32.923 15.727 27.796 1.00 18.54 59 THR B C 1
ATOM 765 O O . THR B 1 46 ? 32.670 14.567 28.090 1.00 19.35 59 THR B O 1
ATOM 769 N N . LEU B 1 47 ? 34.106 16.283 27.806 1.00 19.53 60 LEU B N 1
ATOM 770 C CA . LEU B 1 47 ? 35.283 15.562 28.349 1.00 20.76 60 LEU B CA 1
ATOM 771 C C . LEU B 1 47 ? 35.004 15.639 29.872 1.00 21.45 60 LEU B C 1
ATOM 772 O O . LEU B 1 47 ? 34.219 16.476 30.400 1.00 20.92 60 LEU B O 1
ATOM 777 N N . LYS B 1 48 ? 35.566 14.771 30.629 1.00 23.02 61 LYS B N 1
ATOM 778 C CA . LYS B 1 48 ? 35.480 14.648 32.089 1.00 24.73 61 LYS B CA 1
ATOM 779 C C . LYS B 1 48 ? 36.145 15.840 32.801 1.00 25.85 61 LYS B C 1
ATOM 780 O O . LYS B 1 48 ? 35.991 15.942 34.014 1.00 26.42 61 LYS B O 1
ATOM 786 N N . THR B 1 49 ? 36.899 16.615 32.069 1.00 26.52 62 THR B N 1
ATOM 787 C CA . THR B 1 49 ? 37.607 17.805 32.387 1.00 26.64 62 THR B CA 1
ATOM 788 C C . THR B 1 49 ? 36.610 18.968 32.204 1.00 27.78 62 THR B C 1
ATOM 789 O O . THR B 1 49 ? 37.002 20.095 32.564 1.00 29.47 62 THR B O 1
ATOM 793 N N . GLY B 1 50 ? 35.472 18.683 31.594 1.00 27.20 63 GLY B N 1
ATOM 794 C CA . GLY B 1 50 ? 34.525 19.792 31.412 1.00 28.09 63 GLY B CA 1
ATOM 795 C C . GLY B 1 50 ? 34.594 20.458 30.072 1.00 28.53 63 GLY B C 1
ATOM 796 O O . GLY B 1 50 ? 33.671 21.216 29.685 1.00 29.71 63 GLY B O 1
ATOM 797 N N . ARG B 1 51 ? 35.628 20.215 29.303 1.00 29.00 64 ARG B N 1
ATOM 798 C CA . ARG B 1 51 ? 35.667 20.849 27.952 1.00 28.84 64 ARG B CA 1
ATOM 799 C C . ARG B 1 51 ? 34.582 20.130 27.135 1.00 26.73 64 ARG B C 1
ATOM 800 O O . ARG B 1 51 ? 34.434 18.921 27.288 1.00 25.49 64 ARG B O 1
ATOM 808 N N . LYS B 1 52 ? 33.960 20.892 26.280 1.00 25.41 65 LYS B N 1
ATOM 809 C CA . LYS B 1 52 ? 32.949 20.486 25.312 1.00 24.08 65 LYS B CA 1
ATOM 810 C C . LYS B 1 52 ? 33.470 20.673 23.885 1.00 23.63 65 LYS B C 1
ATOM 811 O O . LYS B 1 52 ? 34.155 21.684 23.595 1.00 24.00 65 LYS B O 1
ATOM 817 N N . ILE B 1 53 ? 33.181 19.729 23.014 1.00 22.59 66 ILE B N 1
ATOM 818 C CA . ILE B 1 53 ? 33.610 19.753 21.609 1.00 21.20 66 ILE B CA 1
ATOM 819 C C . ILE B 1 53 ? 32.444 19.201 20.793 1.00 20.90 66 ILE B C 1
ATOM 820 O O . ILE B 1 53 ? 31.587 18.527 21.371 1.00 20.64 66 ILE B O 1
ATOM 825 N N . CYS B 1 54 ? 32.521 19.490 19.520 1.00 20.53 67 CYS B N 1
ATOM 826 C CA . CYS B 1 54 ? 31.441 18.973 18.626 1.00 20.27 67 CYS B CA 1
ATOM 827 C C . CYS B 1 54 ? 32.175 17.944 17.773 1.00 20.99 67 CYS B C 1
ATOM 828 O O . CYS B 1 54 ? 33.378 18.128 17.571 1.00 21.42 67 CYS B O 1
ATOM 831 N N . LEU B 1 55 ? 31.571 16.889 17.380 1.00 21.83 68 LEU B N 1
ATOM 832 C CA . LEU B 1 55 ? 32.079 15.805 16.548 1.00 23.01 68 LEU B CA 1
ATOM 833 C C . LEU B 1 55 ? 31.345 15.900 15.197 1.00 24.22 68 LEU B C 1
ATOM 834 O O . LEU B 1 55 ? 30.259 16.469 15.059 1.00 23.49 68 LEU B O 1
ATOM 839 N N . ASP B 1 56 ? 31.948 15.289 14.205 1.00 26.22 69 ASP B N 1
ATOM 840 C CA . ASP B 1 56 ? 31.327 15.218 12.868 1.00 27.93 69 ASP B CA 1
ATOM 841 C C . ASP B 1 56 ? 30.613 13.863 12.754 1.00 28.74 69 ASP B C 1
ATOM 842 O O . ASP B 1 56 ? 31.218 12.811 12.976 1.00 27.84 69 ASP B O 1
ATOM 847 N N . GLN B 1 57 ? 29.356 13.928 12.475 1.00 30.92 70 GLN B N 1
ATOM 848 C CA . GLN B 1 57 ? 28.452 12.781 12.317 1.00 34.74 70 GLN B 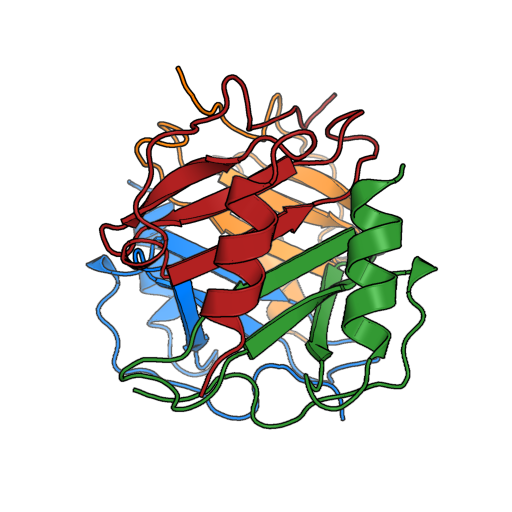CA 1
ATOM 849 C C . GLN B 1 57 ? 28.902 11.856 11.187 1.00 37.00 70 GLN B C 1
ATOM 850 O O . GLN B 1 57 ? 28.441 10.733 11.006 1.00 36.36 70 GLN B O 1
ATOM 856 N N . GLN B 1 58 ? 29.824 12.444 10.420 1.00 39.65 71 GLN B N 1
ATOM 857 C CA . GLN B 1 58 ? 30.374 11.753 9.241 1.00 42.56 71 GLN B CA 1
ATOM 858 C C . GLN B 1 58 ? 31.721 11.127 9.521 1.00 41.86 71 GLN B C 1
ATOM 859 O O . GLN B 1 58 ? 32.559 10.819 8.646 1.00 42.94 71 GLN B O 1
ATOM 865 N N . ASN B 1 59 ? 31.937 10.953 10.798 1.00 40.39 72 ASN B N 1
ATOM 866 C CA . ASN B 1 59 ? 33.116 10.314 11.423 1.00 38.21 72 ASN B CA 1
ATOM 867 C C . ASN B 1 59 ? 32.480 9.273 12.368 1.00 35.96 72 ASN B C 1
ATOM 868 O O . ASN B 1 59 ? 31.539 9.559 13.139 1.00 36.50 72 ASN B O 1
ATOM 873 N N . PRO B 1 60 ? 32.901 8.044 12.223 1.00 33.98 73 PRO B N 1
ATOM 874 C CA . PRO B 1 60 ? 32.392 6.935 13.024 1.00 32.14 73 PRO B CA 1
ATOM 875 C C . PRO B 1 60 ? 32.924 7.047 14.437 1.00 30.19 73 PRO B C 1
ATOM 876 O O . PRO B 1 60 ? 32.624 6.201 15.260 1.00 29.88 73 PRO B O 1
ATOM 880 N N . LEU B 1 61 ? 33.729 8.059 14.710 1.00 28.37 74 LEU B N 1
ATOM 881 C CA . LEU B 1 61 ? 34.239 8.204 16.077 1.00 26.63 74 LEU B CA 1
ATOM 882 C C . LEU B 1 61 ? 33.048 8.291 17.044 1.00 25.69 74 LEU B C 1
ATOM 883 O O . LEU B 1 61 ? 33.013 7.670 18.115 1.00 26.14 74 LEU B O 1
ATOM 888 N N . TYR B 1 62 ? 32.001 8.987 16.676 1.00 24.41 75 TYR B N 1
ATOM 889 C CA . TYR B 1 62 ? 30.882 9.081 17.632 1.00 23.34 75 TYR B CA 1
ATOM 890 C C . TYR B 1 62 ? 30.372 7.716 17.963 1.00 22.55 75 TYR B C 1
ATOM 891 O O . TYR B 1 62 ? 29.878 7.553 19.099 1.00 21.97 75 TYR B O 1
ATOM 900 N N . LYS B 1 63 ? 30.449 6.743 17.121 1.00 22.86 76 LYS B N 1
ATOM 901 C CA . LYS B 1 63 ? 29.897 5.415 17.442 1.00 23.68 76 LYS B CA 1
ATOM 902 C C . LYS B 1 63 ? 30.737 4.670 18.477 1.00 22.80 76 LYS B C 1
ATOM 903 O O . LYS B 1 63 ? 30.129 3.889 19.228 1.00 22.23 76 LYS B O 1
ATOM 909 N N . LYS B 1 64 ? 32.026 4.910 18.487 1.00 22.24 77 LYS B N 1
ATOM 910 C CA . LYS B 1 64 ? 32.970 4.357 19.443 1.00 22.48 77 LYS B CA 1
ATOM 911 C C . LYS B 1 64 ? 32.711 4.879 20.869 1.00 22.57 77 LYS B C 1
ATOM 912 O O . LYS B 1 64 ? 32.787 4.064 21.809 1.00 23.48 77 LYS B O 1
ATOM 918 N N . ILE B 1 65 ? 32.427 6.144 20.992 1.00 22.06 78 ILE B N 1
ATOM 919 C CA . ILE B 1 65 ? 32.145 6.884 22.215 1.00 21.56 78 ILE B CA 1
ATOM 920 C C . ILE B 1 65 ? 30.887 6.291 22.826 1.00 21.76 78 ILE B C 1
ATOM 921 O O . ILE B 1 65 ? 30.878 5.922 24.008 1.00 21.79 78 ILE B O 1
ATOM 926 N N . ILE B 1 66 ? 29.862 6.167 21.998 1.00 22.23 79 ILE B N 1
ATOM 927 C CA . ILE B 1 66 ? 28.595 5.638 22.452 1.00 23.57 79 ILE B CA 1
ATOM 928 C C . ILE B 1 66 ? 28.742 4.210 22.981 1.00 24.72 79 ILE B C 1
ATOM 929 O O . ILE B 1 66 ? 28.005 3.869 23.911 1.00 25.26 79 ILE B O 1
ATOM 934 N N . LYS B 1 67 ? 29.624 3.480 22.356 1.00 25.62 80 LYS B N 1
ATOM 935 C CA . LYS B 1 67 ? 29.899 2.091 22.754 1.00 25.85 80 LYS B CA 1
ATOM 936 C C . LYS B 1 67 ? 30.652 2.121 24.065 1.00 25.48 80 LYS B C 1
ATOM 937 O O . LYS B 1 67 ? 30.400 1.353 25.012 1.00 25.25 80 LYS B O 1
ATOM 943 N N . ARG B 1 68 ? 31.625 2.986 24.171 1.00 25.47 81 ARG B N 1
ATOM 944 C CA . ARG B 1 68 ? 32.451 3.167 25.352 1.00 24.99 81 ARG B CA 1
ATOM 945 C C . ARG B 1 68 ? 31.639 3.668 26.555 1.00 25.04 81 ARG B C 1
ATOM 946 O O . ARG B 1 68 ? 31.919 3.202 27.687 1.00 24.61 81 ARG B O 1
ATOM 954 N N . LEU B 1 69 ? 30.709 4.583 26.319 1.00 25.00 82 LEU B N 1
ATOM 955 C CA . LEU B 1 69 ? 29.870 5.205 27.365 1.00 25.22 82 LEU B CA 1
ATOM 956 C C . LEU B 1 69 ? 28.857 4.238 27.973 1.00 26.58 82 LEU B C 1
ATOM 957 O O . LEU B 1 69 ? 28.463 4.413 29.146 1.00 26.39 82 LEU B O 1
ATOM 962 N N . LEU B 1 70 ? 28.427 3.279 27.167 1.00 28.04 83 LEU B N 1
ATOM 963 C CA . LEU B 1 70 ? 27.440 2.311 27.643 1.00 31.15 83 LEU B CA 1
ATOM 964 C C . LEU B 1 70 ? 28.082 1.202 28.438 1.00 33.73 83 LEU B C 1
ATOM 965 O O . LEU B 1 70 ? 27.418 0.316 29.007 1.00 34.49 83 LEU B O 1
ATOM 970 N N . LYS B 1 71 ? 29.399 1.240 28.548 1.00 36.95 84 LYS B N 1
ATOM 971 C CA . LYS B 1 71 ? 30.124 0.194 29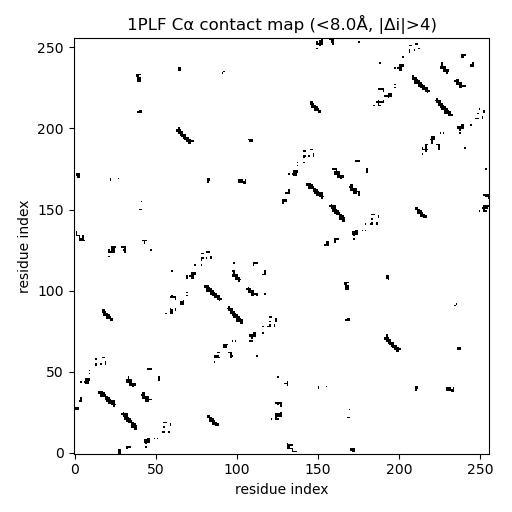.249 1.00 40.56 84 LYS B CA 1
ATOM 972 C C . LYS B 1 71 ? 29.876 0.324 30.731 1.00 44.43 84 LYS B C 1
ATOM 973 O O . LYS B 1 71 ? 28.875 -0.342 31.146 1.00 46.16 84 LYS B O 1
ATOM 979 N N . SER B 1 72 ? 30.641 1.092 31.459 1.00 47.91 85 SER B N 1
ATOM 980 C CA . SER B 1 72 ? 30.392 1.117 32.919 1.00 52.24 85 SER B CA 1
ATOM 981 C C . SER B 1 72 ? 31.435 0.210 33.618 1.00 54.39 85 SER B C 1
ATOM 982 O O . SER B 1 72 ? 31.101 -0.966 33.953 1.00 54.74 85 SER B O 1
ATOM 986 N N . LEU C 1 10 ? 2.986 10.802 31.038 1.00 43.17 23 LEU C N 1
ATOM 987 C CA . LEU C 1 10 ? 3.786 9.686 31.558 1.00 44.09 23 LEU C CA 1
ATOM 988 C C . LEU C 1 10 ? 4.216 9.830 33.028 1.00 43.83 23 LEU C C 1
ATOM 989 O O . LEU C 1 10 ? 3.428 9.804 33.998 1.00 44.63 23 LEU C O 1
ATOM 994 N N . GLN C 1 11 ? 5.550 9.899 33.250 1.00 42.99 24 GLN C N 1
ATOM 995 C CA . GLN C 1 11 ? 6.033 10.030 34.635 1.00 41.37 24 GLN C CA 1
ATOM 996 C C . GLN C 1 11 ? 7.295 10.858 34.833 1.00 38.93 24 GLN C C 1
ATOM 997 O O . GLN C 1 11 ? 8.088 11.199 33.944 1.00 39.70 24 GLN C O 1
ATOM 1003 N N . CYS C 1 12 ? 7.499 11.114 36.121 1.00 35.33 25 CYS C N 1
ATOM 1004 C CA . CYS C 1 12 ? 8.633 11.856 36.621 1.00 31.93 25 CYS C CA 1
ATOM 1005 C C . CYS C 1 12 ? 9.924 11.071 36.370 1.00 31.04 25 CYS C C 1
ATOM 1006 O O . CYS C 1 12 ? 9.984 9.829 36.400 1.00 30.65 25 CYS C O 1
ATOM 1009 N N . VAL C 1 13 ? 10.934 11.914 36.120 1.00 29.74 26 VAL C N 1
ATOM 1010 C CA . VAL C 1 13 ? 12.273 11.368 35.904 1.00 28.96 26 VAL C CA 1
ATOM 1011 C C . VAL C 1 13 ? 13.053 11.502 37.197 1.00 27.64 26 VAL C C 1
ATOM 1012 O O . VAL C 1 13 ? 13.820 10.617 37.591 1.00 28.28 26 VAL C O 1
ATOM 1016 N N . CYS C 1 14 ? 12.805 12.576 37.877 1.00 26.86 27 CYS C N 1
ATOM 1017 C CA . CYS C 1 14 ? 13.491 12.896 39.103 1.00 27.56 27 CYS C CA 1
ATOM 1018 C C . CYS C 1 14 ? 12.750 12.222 40.239 1.00 29.99 27 CYS C C 1
ATOM 1019 O O . CYS C 1 14 ? 12.039 13.009 40.912 1.00 31.86 27 CYS C O 1
ATOM 1022 N N . LEU C 1 15 ? 12.979 10.955 40.440 1.00 31.18 28 LEU C N 1
ATOM 1023 C CA . LEU C 1 15 ? 12.362 10.230 41.569 1.00 32.68 28 LEU C CA 1
ATOM 1024 C C . LEU C 1 15 ? 13.222 10.418 42.830 1.00 34.53 28 LEU C C 1
ATOM 1025 O O . LEU C 1 15 ? 12.720 10.489 43.970 1.00 35.64 28 LEU C O 1
ATOM 1030 N N . LYS C 1 16 ? 14.519 10.563 42.703 1.00 36.04 29 LYS C N 1
ATOM 1031 C CA . LYS C 1 16 ? 15.498 10.771 43.753 1.00 37.20 29 LYS C CA 1
ATOM 1032 C C . LYS C 1 16 ? 16.237 12.102 43.632 1.00 36.53 29 LYS C C 1
ATOM 1033 O O . LYS C 1 16 ? 16.978 12.305 42.648 1.00 37.19 29 LYS C O 1
ATOM 1039 N N . THR C 1 17 ? 16.120 12.970 44.610 1.00 35.57 30 THR C N 1
ATOM 1040 C CA . THR C 1 17 ? 16.776 14.281 44.601 1.00 34.60 30 THR C CA 1
ATOM 1041 C C . THR C 1 17 ? 17.920 14.297 45.579 1.00 34.37 30 THR C C 1
ATOM 1042 O O . THR C 1 17 ? 18.047 13.454 46.448 1.00 34.22 30 THR C O 1
ATOM 1046 N N . THR C 1 18 ? 18.781 15.274 45.375 1.00 35.03 31 THR C N 1
ATOM 1047 C CA . THR C 1 18 ? 19.979 15.468 46.164 1.00 35.12 31 THR C CA 1
ATOM 1048 C C . THR C 1 18 ? 20.281 16.941 46.427 1.00 35.18 31 THR C C 1
ATOM 1049 O O . THR C 1 18 ? 19.884 17.858 45.713 1.00 34.16 31 THR C O 1
ATOM 1053 N N . SER C 1 19 ? 21.056 17.066 47.522 1.00 35.74 32 SER C N 1
ATOM 1054 C CA . SER C 1 19 ? 21.488 18.400 47.966 1.00 36.66 32 SER C CA 1
ATOM 1055 C C . SER C 1 19 ? 22.969 18.396 48.354 1.00 36.07 32 SER C C 1
ATOM 1056 O O . SER C 1 19 ? 23.529 19.465 48.637 1.00 35.94 32 SER C O 1
ATOM 1059 N N . GLY C 1 20 ? 23.551 17.213 48.339 1.00 35.63 33 GLY C N 1
ATOM 1060 C CA . GLY C 1 20 ? 24.998 17.134 48.676 1.00 35.87 33 GLY C CA 1
ATOM 1061 C C . GLY C 1 20 ? 25.800 17.538 47.453 1.00 35.88 33 GLY C C 1
ATOM 1062 O O . GLY C 1 20 ? 26.433 16.610 46.866 1.00 37.24 33 GLY C O 1
ATOM 1063 N N . ILE C 1 21 ? 25.718 18.839 47.055 1.00 34.45 34 ILE C N 1
ATOM 1064 C CA . ILE C 1 21 ? 26.482 19.344 45.909 1.00 31.39 34 ILE C CA 1
ATOM 1065 C C . ILE C 1 21 ? 26.911 20.789 46.171 1.00 29.57 34 ILE C C 1
ATOM 1066 O O . ILE C 1 21 ? 26.380 21.468 47.014 1.00 28.97 34 ILE C O 1
ATOM 1071 N N . ASN C 1 22 ? 27.897 21.115 45.374 1.00 28.38 35 ASN C N 1
ATOM 1072 C CA . ASN C 1 22 ? 28.585 22.418 45.417 1.00 27.26 35 ASN C CA 1
ATOM 1073 C C . ASN C 1 22 ? 28.181 23.292 44.268 1.00 27.48 35 ASN C C 1
ATOM 1074 O O . ASN C 1 22 ? 28.562 23.024 43.142 1.00 28.27 35 ASN C O 1
ATOM 1079 N N . PRO C 1 23 ? 27.470 24.360 44.566 1.00 27.93 36 PRO C N 1
ATOM 1080 C CA . PRO C 1 23 ? 26.954 25.334 43.628 1.00 28.20 36 PRO C CA 1
ATOM 1081 C C . PRO C 1 23 ? 27.925 25.739 42.560 1.00 28.31 36 PRO C C 1
ATOM 1082 O O . PRO C 1 23 ? 27.625 26.025 41.401 1.00 28.72 36 PRO C O 1
ATOM 1086 N N . ARG C 1 24 ? 29.115 25.800 43.071 1.00 28.83 37 ARG C N 1
ATOM 1087 C CA . ARG C 1 24 ? 30.246 26.226 42.256 1.00 30.14 37 ARG C CA 1
ATOM 1088 C C . ARG C 1 24 ? 30.518 25.198 41.207 1.00 28.96 37 ARG C C 1
ATOM 1089 O O . ARG C 1 24 ? 31.065 25.556 40.145 1.00 29.04 37 ARG C O 1
ATOM 1097 N N . HIS C 1 25 ? 30.122 23.941 41.374 1.00 26.89 38 HIS C N 1
ATOM 1098 C CA . HIS C 1 25 ? 30.375 22.941 40.333 1.00 25.02 38 HIS C CA 1
ATOM 1099 C C . HIS C 1 25 ? 29.320 22.867 3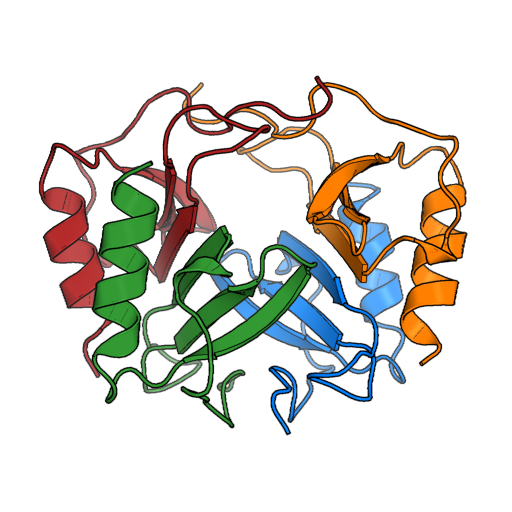9.252 1.00 23.62 38 HIS C C 1
ATOM 1100 O O . HIS C 1 25 ? 29.455 22.073 38.305 1.00 22.44 38 HIS C O 1
ATOM 1107 N N . ILE C 1 26 ? 28.266 23.616 39.417 1.00 22.72 39 ILE C N 1
ATOM 1108 C CA . ILE C 1 26 ? 27.185 23.577 38.415 1.00 23.69 39 ILE C CA 1
ATOM 1109 C C . ILE C 1 26 ? 27.502 24.428 37.193 1.00 23.97 39 ILE C C 1
ATOM 1110 O O . ILE C 1 26 ? 27.990 25.581 37.280 1.00 25.38 39 ILE C O 1
ATOM 1115 N N . SER C 1 27 ? 27.198 23.914 35.989 1.00 23.19 40 SER C N 1
ATOM 1116 C CA . SER C 1 27 ? 27.359 24.660 34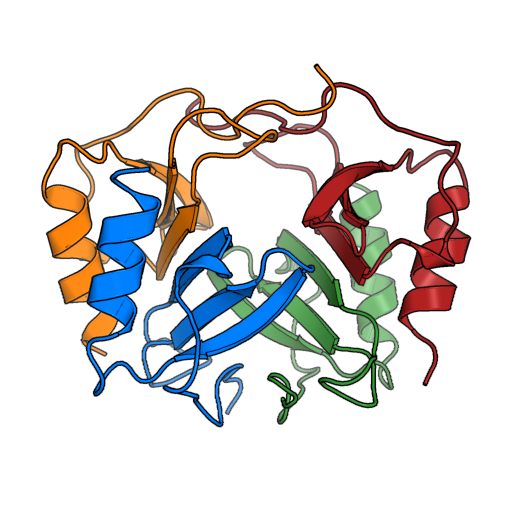.719 1.00 20.61 40 SER C CA 1
ATOM 1117 C C . SER C 1 27 ? 26.004 25.098 34.167 1.00 18.92 40 SER C C 1
ATOM 1118 O O . SER C 1 27 ? 25.795 26.081 33.422 1.00 18.42 40 SER C O 1
ATOM 1121 N N . SER C 1 28 ? 24.892 24.448 34.478 1.00 17.80 41 SER C N 1
ATOM 1122 C CA . SER C 1 28 ? 23.571 24.750 34.075 1.00 17.41 41 SER C CA 1
ATOM 1123 C C . SER C 1 28 ? 22.461 24.091 34.859 1.00 17.29 41 SER C C 1
ATOM 1124 O O . SER C 1 28 ? 22.604 23.068 35.512 1.00 17.70 41 SER C O 1
ATOM 1127 N N . LEU C 1 29 ? 21.274 24.719 34.853 1.00 16.88 42 LEU C N 1
ATOM 1128 C CA . LEU C 1 29 ? 20.129 24.258 35.523 1.00 16.59 42 LEU C CA 1
ATOM 1129 C C . LEU C 1 29 ? 18.933 24.397 34.601 1.00 17.65 42 LEU C C 1
ATOM 1130 O O . LEU C 1 29 ? 18.777 25.413 33.987 1.00 18.10 42 LEU C O 1
ATOM 1135 N N . GLU C 1 30 ? 18.078 23.402 34.633 1.00 17.85 43 GLU C N 1
ATOM 1136 C CA . GLU C 1 30 ? 16.890 23.268 33.871 1.00 18.46 43 GLU C CA 1
ATOM 1137 C C . GLU C 1 30 ? 15.728 23.051 34.799 1.00 19.00 43 GLU C C 1
ATOM 1138 O O . GLU C 1 30 ? 15.781 22.202 35.704 1.00 18.96 43 GLU C O 1
ATOM 1144 N N . VAL C 1 31 ? 14.699 23.882 34.632 1.00 19.66 44 VAL C N 1
ATOM 1145 C CA . VAL C 1 31 ? 13.470 23.783 35.470 1.00 19.60 44 VAL C CA 1
ATOM 1146 C C . VAL C 1 31 ? 12.368 23.238 34.569 1.00 19.15 44 VAL C C 1
ATOM 1147 O O . VAL C 1 31 ? 12.155 23.903 33.535 1.00 18.90 44 VAL C O 1
ATOM 1151 N N . ILE C 1 32 ? 11.765 22.120 34.850 1.00 18.87 45 ILE C N 1
ATOM 1152 C CA . ILE C 1 32 ? 10.703 21.643 33.914 1.00 18.48 45 ILE C CA 1
ATOM 1153 C C . ILE C 1 32 ? 9.404 21.814 34.676 1.00 19.35 45 ILE C C 1
ATOM 1154 O O . ILE C 1 32 ? 9.333 21.149 35.751 1.00 19.65 45 ILE C O 1
ATOM 1159 N N . GLY C 1 33 ? 8.469 22.579 34.206 1.00 19.33 46 GLY C N 1
ATOM 1160 C CA . GLY C 1 33 ? 7.253 22.736 35.002 1.00 20.51 46 GLY C CA 1
ATOM 1161 C C . GLY C 1 33 ? 6.466 21.439 35.028 1.00 22.54 46 GLY C C 1
ATOM 1162 O O . GLY C 1 33 ? 6.640 20.530 34.184 1.00 23.01 46 GLY C O 1
ATOM 1163 N N . ALA C 1 34 ? 5.595 21.348 36.044 1.00 23.08 47 ALA C N 1
ATOM 1164 C CA . ALA C 1 34 ? 4.713 20.182 36.254 1.00 23.57 47 ALA C CA 1
ATOM 1165 C C . ALA C 1 34 ? 3.613 20.254 35.179 1.00 24.52 47 ALA C C 1
ATOM 1166 O O . ALA C 1 34 ? 3.313 21.313 34.621 1.00 23.95 47 ALA C O 1
ATOM 1168 N N . GLY C 1 35 ? 2.984 19.156 34.863 1.00 25.59 48 GLY C N 1
ATOM 1169 C CA . GLY C 1 35 ? 1.906 18.960 33.930 1.00 26.66 48 GLY C CA 1
ATOM 1170 C C . GLY C 1 35 ? 1.451 17.507 34.028 1.00 28.18 48 GLY C C 1
ATOM 1171 O O . GLY C 1 35 ? 1.675 16.829 35.069 1.00 28.94 48 GLY C O 1
ATOM 1172 N N . LEU C 1 36 ? 0.964 16.976 32.903 1.00 28.37 49 LEU C N 1
ATOM 1173 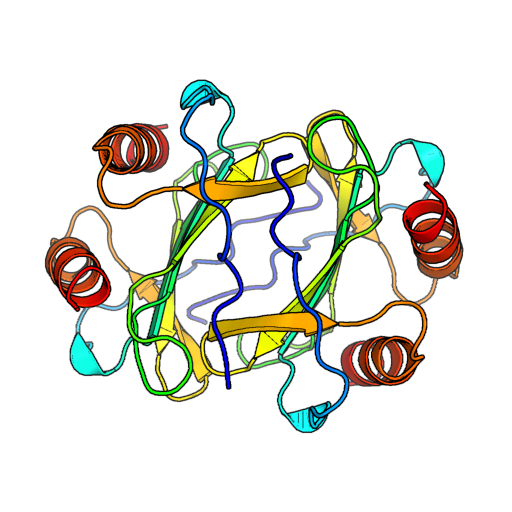C CA . LEU C 1 36 ? 0.460 15.604 32.914 1.00 28.75 49 LEU C CA 1
ATOM 1174 C C . LEU C 1 36 ? 1.469 14.536 33.171 1.00 28.34 49 LEU C C 1
ATOM 1175 O O . LEU C 1 36 ? 1.199 13.352 33.551 1.00 28.89 49 LEU C O 1
ATOM 1180 N N . HIS C 1 37 ? 2.726 14.876 32.935 1.00 26.61 50 HIS C N 1
ATOM 1181 C CA . HIS C 1 37 ? 3.775 13.861 33.086 1.00 24.92 50 HIS C CA 1
ATOM 1182 C C . HIS C 1 37 ? 4.313 13.715 34.473 1.00 23.94 50 HIS C C 1
ATOM 1183 O O . HIS C 1 37 ? 4.948 12.709 34.793 1.00 24.20 50 HIS C O 1
ATOM 1190 N N . CYS C 1 38 ? 4.131 14.758 35.242 1.00 22.92 51 CYS C N 1
ATOM 1191 C CA . CYS C 1 38 ? 4.712 14.794 36.610 1.00 22.74 51 CYS C CA 1
ATOM 1192 C C . CYS C 1 38 ? 3.965 15.913 37.330 1.00 22.30 51 CYS C C 1
ATOM 1193 O O . CYS C 1 38 ? 3.973 17.020 36.796 1.00 22.87 51 CYS C O 1
ATOM 1196 N N . PRO C 1 39 ? 3.401 15.585 38.464 1.00 22.03 52 PRO C N 1
ATOM 1197 C CA . PRO C 1 39 ? 2.657 16.557 39.265 1.00 21.48 52 PRO C CA 1
ATOM 1198 C C . PRO C 1 39 ? 3.558 17.565 39.910 1.00 21.32 52 PRO C C 1
ATOM 1199 O O . PRO C 1 39 ? 3.021 18.567 40.462 1.00 21.48 52 PRO C O 1
ATOM 1203 N N . SER C 1 40 ? 4.875 17.454 39.916 1.00 20.49 53 SER C N 1
ATOM 1204 C CA . SER C 1 40 ? 5.633 18.540 40.500 1.00 21.32 53 SER C CA 1
ATOM 1205 C C . SER C 1 40 ? 6.745 18.978 39.564 1.00 21.17 53 SER C C 1
ATOM 1206 O O . SER C 1 40 ? 7.137 18.156 38.763 1.00 22.89 53 SER C O 1
ATOM 1209 N N . PRO C 1 41 ? 7.235 20.126 39.827 1.00 20.46 54 PRO C N 1
ATOM 1210 C CA . PRO C 1 41 ? 8.378 20.688 39.061 1.00 19.90 54 PRO C CA 1
ATOM 1211 C C . PRO C 1 41 ? 9.572 19.772 39.199 1.00 19.25 54 PRO C C 1
ATOM 1212 O O . PRO C 1 41 ? 9.695 19.016 40.156 1.00 19.10 54 PRO C O 1
ATOM 1216 N N . GLN C 1 42 ? 10.481 19.781 38.233 1.00 19.35 55 GLN C N 1
ATOM 1217 C CA . GLN C 1 42 ? 11.727 18.967 38.201 1.00 18.60 55 GLN C CA 1
ATOM 1218 C C . GLN C 1 42 ? 12.886 19.899 37.963 1.00 17.44 55 GLN C C 1
ATOM 1219 O O . GLN C 1 42 ? 12.760 20.727 37.054 1.00 18.51 55 GLN C O 1
ATOM 1225 N N . LEU C 1 43 ? 13.915 19.821 38.711 1.00 17.08 56 LEU C N 1
ATOM 1226 C CA . LEU C 1 43 ? 15.083 20.691 38.647 1.00 16.72 56 LEU C CA 1
ATOM 1227 C C . LEU C 1 43 ? 16.266 19.799 38.372 1.00 17.63 56 LEU C C 1
ATOM 1228 O O . LEU C 1 43 ? 16.627 19.085 39.298 1.00 18.19 56 LEU C O 1
ATOM 1233 N N . ILE C 1 44 ? 16.832 19.839 37.187 1.00 18.86 57 ILE C N 1
ATOM 1234 C CA . ILE C 1 44 ? 17.967 18.968 36.811 1.00 18.57 57 ILE C CA 1
ATOM 1235 C C . ILE C 1 44 ? 19.180 19.860 36.641 1.00 18.71 57 ILE C C 1
ATOM 1236 O O . ILE C 1 44 ? 19.051 20.764 35.823 1.00 18.76 57 ILE C O 1
ATOM 1241 N N . ALA C 1 45 ? 20.253 19.643 37.361 1.00 18.30 58 ALA C N 1
ATOM 1242 C CA . ALA C 1 45 ? 21.457 20.460 37.314 1.00 18.32 58 ALA C CA 1
ATOM 1243 C C . ALA C 1 45 ? 22.534 19.689 36.557 1.00 19.39 58 ALA C C 1
ATOM 1244 O O . ALA C 1 45 ? 22.476 18.464 36.762 1.00 19.80 58 ALA C O 1
ATOM 1246 N N . THR C 1 46 ? 23.373 20.316 35.782 1.00 19.40 59 THR C N 1
ATOM 1247 C CA . THR C 1 46 ? 24.433 19.615 35.060 1.00 18.67 59 THR C CA 1
ATOM 1248 C C . THR C 1 46 ? 25.712 20.075 35.709 1.00 18.89 59 THR C C 1
ATOM 1249 O O . THR C 1 46 ? 25.905 21.266 35.798 1.00 17.64 59 THR C O 1
ATOM 1253 N N . LEU C 1 47 ? 26.522 19.173 36.162 1.00 20.95 60 LEU C N 1
ATOM 1254 C CA . LEU C 1 47 ? 27.813 19.528 36.750 1.00 22.75 60 LEU C CA 1
ATOM 1255 C C . LEU C 1 47 ? 28.718 19.839 35.537 1.00 23.14 60 LEU C C 1
ATOM 1256 O O . LEU C 1 47 ? 28.425 19.423 34.436 1.00 23.25 60 LEU C O 1
ATOM 1261 N N . LYS C 1 48 ? 29.740 20.550 35.851 1.00 24.47 61 LYS C N 1
ATOM 1262 C CA . LYS C 1 48 ? 30.756 21.018 34.933 1.00 26.14 61 LYS C CA 1
ATOM 1263 C C . LYS C 1 48 ? 31.458 19.805 34.311 1.00 25.75 61 LYS C C 1
ATOM 1264 O O . LYS C 1 48 ? 32.059 19.893 33.197 1.00 25.43 61 LYS C O 1
ATOM 1270 N N . THR C 1 49 ? 31.378 18.661 35.006 1.00 23.85 62 THR C N 1
ATOM 1271 C CA . THR C 1 49 ? 32.048 17.464 34.461 1.00 22.29 62 THR C CA 1
ATOM 1272 C C . THR C 1 49 ? 31.125 16.613 33.611 1.00 21.43 62 THR C C 1
ATOM 1273 O O . THR C 1 49 ? 31.612 15.543 33.201 1.00 20.56 62 THR C O 1
ATOM 1277 N N . GLY C 1 50 ? 29.857 16.992 33.410 1.00 19.89 63 GLY C N 1
ATOM 1278 C CA . GLY C 1 50 ? 29.021 16.178 32.535 1.00 19.80 63 GLY C CA 1
ATOM 1279 C C . GLY C 1 50 ? 27.874 15.463 33.139 1.00 20.46 63 GLY C C 1
ATOM 1280 O O . GLY C 1 50 ? 26.864 15.109 32.510 1.00 20.70 63 GLY C O 1
ATOM 1281 N N . ARG C 1 51 ? 27.949 15.317 34.450 1.00 20.93 64 ARG C N 1
ATOM 1282 C CA . ARG C 1 51 ? 26.972 14.660 35.270 1.00 20.82 64 ARG C CA 1
ATOM 1283 C C . ARG C 1 51 ? 25.781 15.576 35.486 1.00 20.16 64 ARG C C 1
ATOM 1284 O O . ARG C 1 51 ? 25.813 16.760 35.451 1.00 19.34 64 ARG C O 1
ATOM 1292 N N . LYS C 1 52 ? 24.660 14.891 35.671 1.00 19.88 65 LYS C N 1
ATOM 1293 C CA . LYS C 1 52 ? 23.351 15.436 35.927 1.00 19.66 65 LYS C CA 1
ATOM 1294 C C . LYS C 1 52 ? 22.815 14.897 37.239 1.00 19.47 65 LYS C C 1
ATOM 1295 O O . LYS C 1 52 ? 23.013 13.731 37.567 1.00 19.67 65 LYS C O 1
ATOM 1301 N N . ILE C 1 53 ? 22.147 15.738 38.003 1.00 19.44 66 ILE C N 1
ATOM 1302 C CA . ILE C 1 53 ? 21.554 15.325 39.259 1.00 19.84 66 ILE C CA 1
ATOM 1303 C C . ILE C 1 53 ? 20.201 16.052 39.398 1.00 20.53 66 ILE C C 1
ATOM 1304 O O . ILE C 1 53 ? 20.023 17.117 38.807 1.00 20.65 66 ILE C O 1
ATOM 1309 N N . CYS C 1 54 ? 19.330 15.439 40.230 1.00 20.64 67 CYS C N 1
ATOM 1310 C CA . CYS C 1 54 ? 18.030 16.087 40.508 1.00 20.02 67 CYS C CA 1
ATOM 1311 C C . CYS C 1 54 ? 18.130 16.862 41.825 1.00 20.68 67 CYS C C 1
ATOM 1312 O O . CYS C 1 54 ? 18.705 16.339 42.803 1.00 20.55 67 CYS C O 1
ATOM 1315 N N . LEU C 1 55 ? 17.670 18.101 41.854 1.00 21.25 68 LEU C N 1
ATOM 1316 C CA . LEU C 1 55 ? 17.681 18.927 43.053 1.00 22.65 68 LEU C CA 1
ATOM 1317 C C . LEU C 1 55 ? 16.256 18.859 43.667 1.00 24.44 68 LEU C C 1
ATOM 1318 O O . LEU C 1 55 ? 15.281 18.578 42.942 1.00 23.55 68 LEU C O 1
ATOM 1323 N N . ASP C 1 56 ? 16.208 19.203 44.942 1.00 26.37 69 ASP C N 1
ATOM 1324 C CA . ASP C 1 56 ? 14.922 19.221 45.670 1.00 28.19 69 ASP C CA 1
ATOM 1325 C C . ASP C 1 56 ? 14.538 20.689 45.728 1.00 29.61 69 ASP C C 1
ATOM 1326 O O . ASP C 1 56 ? 15.394 21.470 46.144 1.00 28.65 69 ASP C O 1
ATOM 1331 N N . GLN C 1 57 ? 13.346 21.001 45.292 1.00 32.52 70 GLN C N 1
ATOM 1332 C CA . GLN C 1 57 ? 12.840 22.364 45.324 1.00 37.38 70 GLN C CA 1
ATOM 1333 C C . GLN C 1 57 ? 12.683 22.838 46.803 1.00 38.96 70 GLN C C 1
ATOM 1334 O O . GLN C 1 57 ? 12.545 24.058 47.083 1.00 39.22 70 GLN C O 1
ATOM 1340 N N . GLN C 1 58 ? 12.599 21.852 47.658 1.00 40.22 71 GLN C N 1
ATOM 1341 C CA . GLN C 1 58 ? 12.412 22.119 49.099 1.00 41.91 71 GLN C CA 1
ATOM 1342 C C . GLN C 1 58 ? 13.657 22.718 49.713 1.00 41.37 71 GLN C C 1
ATOM 1343 O O . GLN C 1 58 ? 13.593 23.412 50.747 1.00 42.59 71 GLN C O 1
ATOM 1349 N N . ASN C 1 59 ? 14.797 22.444 49.152 1.00 40.13 72 ASN C N 1
ATOM 1350 C CA . ASN C 1 59 ? 16.063 23.002 49.674 1.00 38.65 72 ASN C CA 1
ATOM 1351 C C . ASN C 1 59 ? 16.177 24.310 48.917 1.00 38.42 72 ASN C C 1
ATOM 1352 O O . ASN C 1 59 ? 15.716 24.299 47.752 1.00 39.06 72 ASN C O 1
ATOM 1357 N N . PRO C 1 60 ? 16.716 25.342 49.482 1.00 37.62 73 PRO C N 1
ATOM 1358 C CA . PRO C 1 60 ? 16.887 26.619 48.791 1.00 36.93 73 PRO C CA 1
ATOM 1359 C C . PRO C 1 60 ? 18.211 26.616 48.062 1.00 35.67 73 PRO C C 1
ATOM 1360 O O . PRO C 1 60 ? 18.598 27.583 47.409 1.00 35.59 73 PRO C O 1
ATOM 1364 N N . LEU C 1 61 ? 18.965 25.538 48.148 1.00 34.86 74 LEU C N 1
ATOM 1365 C CA . LEU C 1 61 ? 20.225 25.418 47.440 1.00 34.28 74 LEU C CA 1
ATOM 1366 C C . LEU C 1 61 ? 20.022 25.896 45.990 1.00 34.67 74 LEU C C 1
ATOM 1367 O O . LEU C 1 61 ? 20.889 26.685 45.513 1.00 35.99 74 LEU C O 1
ATOM 1372 N N . TYR C 1 62 ? 18.964 25.441 45.339 1.00 33.40 75 TYR C N 1
ATOM 1373 C CA . TYR C 1 62 ? 18.668 25.787 43.963 1.00 32.65 75 TYR C CA 1
ATOM 1374 C C . TYR C 1 62 ? 18.590 27.269 43.662 1.00 32.12 75 TYR C C 1
ATOM 1375 O O . TYR C 1 62 ? 18.864 27.660 42.501 1.00 31.50 75 TYR C O 1
ATOM 1384 N N . LYS C 1 63 ? 18.272 28.104 44.616 1.00 31.75 76 LYS C N 1
ATOM 1385 C CA . LYS C 1 63 ? 18.179 29.538 44.393 1.00 31.84 76 LYS C CA 1
ATOM 1386 C C . LYS C 1 63 ? 19.600 30.132 44.391 1.00 31.38 76 LYS C C 1
ATOM 1387 O O . LYS C 1 63 ? 19.754 31.167 43.747 1.00 30.79 76 LYS C O 1
ATOM 1393 N N . LYS C 1 64 ? 20.494 29.490 45.107 1.00 31.48 77 LYS C N 1
ATOM 1394 C CA . LYS C 1 64 ? 21.895 29.948 45.180 1.00 32.08 77 LYS C CA 1
ATOM 1395 C C . LYS C 1 64 ? 22.576 29.672 43.811 1.00 30.90 77 LYS C C 1
ATOM 1396 O O . LYS C 1 64 ? 23.446 30.473 43.413 1.00 30.72 77 LYS C O 1
ATOM 1402 N N . ILE C 1 65 ? 22.234 28.539 43.220 1.00 29.10 78 ILE C N 1
ATOM 1403 C CA . ILE C 1 65 ? 22.701 28.072 41.918 1.00 27.74 78 ILE C CA 1
ATOM 1404 C C . ILE C 1 65 ? 22.278 29.085 40.844 1.00 27.36 78 ILE C C 1
ATOM 1405 O O . ILE C 1 65 ? 23.090 29.589 40.076 1.00 27.10 78 ILE C O 1
ATOM 1410 N N . ILE C 1 66 ? 21.007 29.417 40.797 1.00 27.58 79 ILE C N 1
ATOM 1411 C CA . ILE C 1 66 ? 20.491 30.372 39.864 1.00 28.22 79 ILE C CA 1
ATOM 1412 C C . ILE C 1 66 ? 21.141 31.739 39.982 1.00 30.09 79 ILE C C 1
ATOM 1413 O O . ILE C 1 66 ? 21.258 32.285 38.869 1.00 30.23 79 ILE C O 1
ATOM 1418 N N . LYS C 1 67 ? 21.517 32.215 41.158 1.00 31.33 80 LYS C N 1
ATOM 1419 C CA . LYS C 1 67 ? 22.195 33.500 41.304 1.00 32.90 80 LYS C CA 1
ATOM 1420 C C . LYS C 1 67 ? 23.634 33.410 40.750 1.00 32.99 80 LYS C C 1
ATOM 1421 O O . LYS C 1 67 ? 24.126 34.322 40.064 1.00 33.19 80 LYS C O 1
ATOM 1427 N N . ARG C 1 68 ? 24.357 32.397 41.115 1.00 32.97 81 ARG C N 1
ATOM 1428 C CA . ARG C 1 68 ? 25.729 32.168 40.641 1.00 33.08 81 ARG C CA 1
ATOM 1429 C C . ARG C 1 68 ? 25.680 32.075 39.117 1.00 32.05 81 ARG C C 1
ATOM 1430 O O . ARG C 1 68 ? 26.498 32.708 38.441 1.00 31.89 81 ARG C O 1
ATOM 1438 N N . LEU C 1 69 ? 24.765 31.324 38.548 1.00 31.39 82 LEU C N 1
ATOM 1439 C CA . LEU C 1 69 ? 24.704 31.201 37.075 1.00 31.31 82 LEU C CA 1
ATOM 1440 C C . LEU C 1 69 ? 24.386 32.542 36.425 1.00 33.76 82 LEU C C 1
ATOM 1441 O O . LEU C 1 69 ? 24.940 32.853 35.362 1.00 33.63 82 LEU C O 1
ATOM 1446 N N . LEU C 1 70 ? 23.526 33.349 36.990 1.00 37.29 83 LEU C N 1
ATOM 1447 C CA . LEU C 1 70 ? 23.151 34.627 36.433 1.00 42.01 83 LEU C CA 1
ATOM 1448 C C . LEU C 1 70 ? 24.250 35.640 36.662 1.00 46.45 83 LEU C C 1
ATOM 1449 O O . LEU C 1 70 ? 24.135 36.702 36.021 1.00 47.29 83 LEU C O 1
ATOM 1454 N N . LYS C 1 71 ? 25.267 35.315 37.420 1.00 51.17 84 LYS C N 1
ATOM 1455 C CA . LYS C 1 71 ? 26.362 36.244 37.654 1.00 56.46 84 LYS C CA 1
ATOM 1456 C C . LYS C 1 71 ? 27.456 36.194 36.618 1.00 59.32 84 LYS C C 1
ATOM 1457 O O . LYS C 1 71 ? 27.430 37.053 35.681 1.00 60.20 84 LYS C O 1
ATOM 1463 N N . SER C 1 72 ? 28.409 35.306 36.715 1.00 61.95 85 SER C N 1
ATOM 1464 C CA . SER C 1 72 ? 29.548 35.197 35.814 1.00 65.05 85 SER C CA 1
ATOM 1465 C C . SER C 1 72 ? 29.736 36.189 34.654 1.00 65.98 85 SER C C 1
ATOM 1466 O O . SER C 1 72 ? 30.973 36.477 34.405 1.00 66.37 85 SER C O 1
ATOM 1470 N N . GLU D 1 8 ? 37.226 27.657 20.457 1.00 49.52 21 GLU D N 1
ATOM 1471 C CA . GLU D 1 8 ? 36.484 28.024 19.257 1.00 49.29 21 GLU D CA 1
ATOM 1472 C C . GLU D 1 8 ? 35.544 27.022 18.605 1.00 46.45 21 GLU D C 1
ATOM 1473 O O . GLU D 1 8 ? 35.146 27.365 17.452 1.00 46.45 21 GLU D O 1
ATOM 1479 N N . ASP D 1 9 ? 35.139 25.959 19.262 1.00 42.94 22 ASP D N 1
ATOM 1480 C CA . ASP D 1 9 ? 34.219 24.943 18.785 1.00 39.15 22 ASP D CA 1
ATOM 1481 C C . ASP D 1 9 ? 32.763 25.319 19.005 1.00 34.76 22 ASP D C 1
ATOM 1482 O O . ASP D 1 9 ? 31.974 24.959 18.176 1.00 33.77 22 ASP D O 1
ATOM 1487 N N . LEU D 1 10 ? 32.499 25.938 20.122 1.00 31.47 23 LEU D N 1
ATOM 1488 C CA . LEU D 1 10 ? 31.182 26.413 20.539 1.00 28.45 23 LEU D CA 1
ATOM 1489 C C . LEU D 1 10 ? 31.048 27.935 20.559 1.00 26.20 23 LEU D C 1
ATOM 1490 O O . LEU D 1 10 ? 32.015 28.678 20.729 1.00 25.08 23 LEU D O 1
ATOM 1495 N N . GLN D 1 11 ? 29.831 28.395 20.403 1.00 24.34 24 GLN D N 1
ATOM 1496 C CA . GLN D 1 11 ? 29.462 29.812 20.440 1.00 23.80 24 GLN D CA 1
ATOM 1497 C C . GLN D 1 11 ? 28.136 29.995 21.196 1.00 23.25 24 GLN D C 1
ATOM 1498 O O . GLN D 1 11 ? 27.447 29.039 21.573 1.00 22.88 24 GLN D O 1
ATOM 1504 N N . CYS D 1 12 ? 27.701 31.252 21.304 1.00 22.79 25 CYS D N 1
ATOM 1505 C CA . CYS D 1 12 ? 26.405 31.539 21.962 1.00 21.80 25 CYS D CA 1
ATOM 1506 C C . CYS D 1 12 ? 25.251 31.079 21.101 1.00 22.59 25 CYS D C 1
ATOM 1507 O O . CYS D 1 12 ? 25.343 31.323 19.874 1.00 22.57 25 CYS D O 1
ATOM 1510 N N . VAL D 1 13 ? 24.187 30.506 21.679 1.00 22.40 26 VAL D N 1
ATOM 1511 C CA . VAL D 1 13 ? 23.038 30.134 20.822 1.00 22.58 26 VAL D CA 1
ATOM 1512 C C . VAL D 1 13 ? 22.030 31.268 20.772 1.00 22.67 26 VAL D C 1
ATOM 1513 O O . VAL D 1 13 ? 21.315 31.450 19.825 1.00 22.61 26 VAL D O 1
ATOM 1517 N N . CYS D 1 14 ? 21.988 32.079 21.785 1.00 24.29 27 CYS D N 1
ATOM 1518 C CA . CYS D 1 14 ? 21.100 33.208 21.993 1.00 26.18 27 CYS D CA 1
ATOM 1519 C C . CYS D 1 14 ? 21.575 34.461 21.292 1.00 28.12 27 CYS D C 1
ATOM 1520 O O . CYS D 1 14 ? 22.493 35.131 21.821 1.00 29.08 27 CYS D O 1
ATOM 1523 N N . LEU D 1 15 ? 20.966 34.784 20.168 1.00 30.54 28 LEU D N 1
ATOM 1524 C CA . LEU D 1 15 ? 21.282 35.963 19.333 1.00 33.16 28 LEU D CA 1
ATOM 1525 C C . LEU D 1 15 ? 20.479 37.197 19.749 1.00 35.48 28 LEU D C 1
ATOM 1526 O O . LEU D 1 15 ? 21.129 38.259 19.962 1.00 36.98 28 LEU D O 1
ATOM 1531 N N . LYS D 1 16 ? 19.189 37.062 19.830 1.00 37.42 29 LYS D N 1
ATOM 1532 C CA . LYS D 1 16 ? 18.117 37.934 20.228 1.00 39.83 29 LYS D CA 1
ATOM 1533 C C . LYS D 1 16 ? 17.251 37.255 21.337 1.00 41.56 29 LYS D C 1
ATOM 1534 O O . LYS D 1 16 ? 17.022 36.015 21.410 1.00 41.16 29 LYS D O 1
ATOM 1540 N N . THR D 1 17 ? 16.740 38.114 22.219 1.00 43.03 30 THR D N 1
ATOM 1541 C CA . THR D 1 17 ? 15.839 37.751 23.340 1.00 44.01 30 THR D CA 1
ATOM 1542 C C . THR D 1 17 ? 14.404 38.130 22.996 1.00 44.57 30 THR D C 1
ATOM 1543 O O . THR D 1 17 ? 14.183 38.740 21.933 1.00 44.72 30 THR D O 1
ATOM 1547 N N . THR D 1 18 ? 13.461 37.693 23.775 1.00 45.19 31 THR D N 1
ATOM 1548 C CA . THR D 1 18 ? 12.004 37.891 23.528 1.00 46.68 31 THR D CA 1
ATOM 1549 C C . THR D 1 18 ? 11.382 38.407 24.787 1.00 48.93 31 THR D C 1
ATOM 1550 O O . THR D 1 18 ? 11.978 38.081 25.860 1.00 49.63 31 THR D O 1
ATOM 1554 N N . SER D 1 19 ? 10.361 39.270 24.707 1.00 51.04 32 SER D N 1
ATOM 1555 C CA . SER D 1 19 ? 9.731 39.857 25.911 1.00 52.85 32 SER D CA 1
ATOM 1556 C C . SER D 1 19 ? 8.218 39.788 25.905 1.00 53.73 32 SER D C 1
ATOM 1557 O O . SER D 1 19 ? 7.557 40.135 26.923 1.00 54.05 32 SER D O 1
ATOM 1560 N N . GLY D 1 20 ? 7.691 39.287 24.798 1.00 54.63 33 GLY D N 1
ATOM 1561 C CA . GLY D 1 20 ? 6.223 39.198 24.730 1.00 55.92 33 GLY D CA 1
ATOM 1562 C C . GLY D 1 20 ? 5.757 37.763 24.747 1.00 56.71 33 GLY D C 1
ATOM 1563 O O . GLY D 1 20 ? 5.189 37.358 23.699 1.00 57.34 33 GLY D O 1
ATOM 1564 N N . ILE D 1 21 ? 6.023 37.058 25.852 1.00 56.79 34 ILE D N 1
ATOM 1565 C CA . ILE D 1 21 ? 5.579 35.669 25.928 1.00 56.74 34 ILE D CA 1
ATOM 1566 C C . ILE D 1 21 ? 4.646 35.524 27.135 1.00 56.58 34 ILE D C 1
ATOM 1567 O O . ILE D 1 21 ? 4.825 36.189 28.157 1.00 56.60 34 ILE D O 1
ATOM 1572 N N . ASN D 1 22 ? 3.724 34.599 26.902 1.00 56.49 35 ASN D N 1
ATOM 1573 C CA . ASN D 1 22 ? 2.775 34.306 27.981 1.00 56.17 35 ASN D CA 1
ATOM 1574 C C . ASN D 1 22 ? 3.433 33.211 28.842 1.00 54.81 35 ASN D C 1
ATOM 1575 O O . ASN D 1 22 ? 3.662 32.118 28.302 1.00 55.17 35 ASN D O 1
ATOM 1580 N N . PRO D 1 23 ? 3.644 33.580 30.073 1.00 53.40 36 PRO D N 1
ATOM 1581 C CA . PRO D 1 23 ? 4.275 32.687 31.056 1.00 52.72 36 PRO D CA 1
ATOM 1582 C C . PRO D 1 23 ? 3.658 31.312 31.113 1.00 51.56 36 PRO D C 1
ATOM 1583 O O . PRO D 1 23 ? 4.329 30.345 31.522 1.00 51.23 36 PRO D O 1
ATOM 1587 N N . ARG D 1 24 ? 2.434 31.204 30.651 1.00 50.75 37 ARG D N 1
ATOM 1588 C CA . ARG D 1 24 ? 1.683 29.978 30.565 1.00 50.26 37 ARG D CA 1
ATOM 1589 C C . ARG D 1 24 ? 2.044 29.126 29.358 1.00 48.42 37 ARG D C 1
ATOM 1590 O O . ARG D 1 24 ? 1.506 27.993 29.312 1.00 48.45 37 ARG D O 1
ATOM 1598 N N . HIS D 1 25 ? 2.868 29.637 28.452 1.00 46.14 38 HIS D N 1
ATOM 1599 C CA . HIS D 1 25 ? 3.235 28.893 27.235 1.00 43.31 38 HIS D CA 1
ATOM 1600 C C . HIS D 1 25 ? 4.533 28.111 27.324 1.00 39.49 38 HIS D C 1
ATOM 1601 O O . HIS D 1 25 ? 4.798 27.226 26.498 1.00 38.51 38 HIS D O 1
ATOM 1608 N N . ILE D 1 26 ? 5.259 28.510 28.336 1.00 36.02 39 ILE D N 1
ATOM 1609 C CA . ILE D 1 26 ? 6.546 27.967 28.716 1.00 32.51 39 ILE D CA 1
ATOM 1610 C C . ILE D 1 26 ? 6.443 26.637 29.438 1.00 30.34 39 ILE D C 1
ATOM 1611 O O . ILE D 1 26 ? 5.740 26.625 30.458 1.00 30.52 39 ILE D O 1
ATOM 1616 N N . SER D 1 27 ? 7.108 25.601 28.991 1.00 28.30 40 SER D N 1
ATOM 1617 C CA . SER D 1 27 ? 7.081 24.331 29.719 1.00 26.48 40 SER D CA 1
ATOM 1618 C C . SER D 1 27 ? 8.381 24.066 30.495 1.00 24.68 40 SER D C 1
ATOM 1619 O O . SER D 1 27 ? 8.401 23.169 31.365 1.00 23.47 40 SER D O 1
ATOM 1622 N N . SER D 1 28 ? 9.476 24.727 30.146 1.00 23.25 41 SER D N 1
ATOM 1623 C CA . SER D 1 28 ? 10.743 24.498 30.821 1.00 22.95 41 SER D CA 1
ATOM 1624 C C . SER D 1 28 ? 11.655 25.689 30.596 1.00 22.56 41 SER D C 1
ATOM 1625 O O . SER D 1 28 ? 11.447 26.415 29.649 1.00 22.65 41 SER D O 1
ATOM 1628 N N . LEU D 1 29 ? 12.636 25.824 31.448 1.00 22.06 42 LEU D N 1
ATOM 1629 C CA . LEU D 1 29 ? 13.589 26.909 31.372 1.00 21.41 42 LEU D CA 1
ATOM 1630 C C . LEU D 1 29 ? 14.954 26.325 31.700 1.00 21.28 42 LEU D C 1
ATOM 1631 O O . LEU D 1 29 ? 15.080 25.537 32.639 1.00 22.36 42 LEU D O 1
ATOM 1636 N N . GLU D 1 30 ? 15.911 26.795 30.956 1.00 20.61 43 GLU D N 1
ATOM 1637 C CA . GLU D 1 30 ? 17.293 26.365 31.155 1.00 20.09 43 GLU D CA 1
ATOM 1638 C C . GLU D 1 30 ? 18.166 27.566 31.389 1.00 19.33 43 GLU D C 1
ATOM 1639 O O . GLU D 1 30 ? 18.135 28.555 30.669 1.00 18.73 43 GLU D O 1
ATOM 1645 N N . VAL D 1 31 ? 18.931 27.566 32.468 1.00 18.75 44 VAL D N 1
ATOM 1646 C CA . VAL D 1 31 ? 19.843 28.704 32.762 1.00 18.03 44 VAL D CA 1
ATOM 1647 C C . VAL D 1 31 ? 21.237 28.187 32.524 1.00 17.54 44 VAL D C 1
ATOM 1648 O O . VAL D 1 31 ? 21.598 27.177 33.151 1.00 17.77 44 VAL D O 1
ATOM 1652 N N . ILE D 1 32 ? 22.001 28.756 31.651 1.00 18.12 45 ILE D N 1
ATOM 1653 C CA . ILE D 1 32 ? 23.375 28.296 31.359 1.00 18.46 45 ILE D CA 1
ATOM 1654 C C . ILE D 1 32 ? 24.369 29.391 31.730 1.00 18.67 45 ILE D C 1
ATOM 1655 O O . ILE D 1 32 ? 24.241 30.500 31.190 1.00 18.71 45 ILE D O 1
ATOM 1660 N N . GLY D 1 33 ? 25.303 29.051 32.595 1.00 18.97 46 GLY D N 1
ATOM 1661 C CA . GLY D 1 33 ? 26.252 30.080 33.045 1.00 20.54 46 GLY D CA 1
ATOM 1662 C C . GLY D 1 33 ? 27.272 30.361 31.962 1.00 22.43 46 GLY D C 1
ATOM 1663 O O . GLY D 1 33 ? 27.422 29.516 31.039 1.00 23.16 46 GLY D O 1
ATOM 1664 N N . ALA D 1 34 ? 27.978 31.485 32.098 1.00 22.93 47 ALA D N 1
ATOM 1665 C CA . ALA D 1 34 ? 29.004 31.877 31.095 1.00 23.72 47 ALA D CA 1
ATOM 1666 C C . ALA D 1 34 ? 30.180 30.935 31.166 1.00 25.09 47 ALA D C 1
ATOM 1667 O O . ALA D 1 34 ? 30.251 30.092 32.070 1.00 25.90 47 ALA D O 1
ATOM 1669 N N . GLY D 1 35 ? 31.095 30.972 30.222 1.00 25.74 48 GLY D N 1
ATOM 1670 C CA . GLY D 1 35 ? 32.252 30.066 30.198 1.00 25.84 48 GLY D CA 1
ATOM 1671 C C . GLY D 1 35 ? 32.859 30.196 28.795 1.00 27.14 48 GLY D C 1
ATOM 1672 O O . GLY D 1 35 ? 32.576 31.203 28.134 1.00 27.65 48 GLY D O 1
ATOM 1673 N N . LEU D 1 36 ? 33.651 29.233 28.389 1.00 27.83 49 LEU D N 1
ATOM 1674 C CA . LEU D 1 36 ? 34.335 29.155 27.132 1.00 28.36 49 LEU D CA 1
ATOM 1675 C C . LEU D 1 36 ? 33.368 29.332 25.971 1.00 28.25 49 LEU D C 1
ATOM 1676 O O . LEU D 1 36 ? 33.790 30.075 25.072 1.00 29.38 49 LEU D O 1
ATOM 1681 N N . HIS D 1 37 ? 32.228 28.708 26.011 1.00 26.97 50 HIS D N 1
ATOM 1682 C CA . HIS D 1 37 ? 31.223 28.736 24.948 1.00 25.31 50 HIS D CA 1
ATOM 1683 C C . HIS D 1 37 ? 30.534 30.046 24.760 1.00 25.31 50 HIS D C 1
ATOM 1684 O O . HIS D 1 37 ? 30.113 30.392 23.646 1.00 26.71 50 HIS D O 1
ATOM 1691 N N . CYS D 1 38 ? 30.335 30.861 25.778 1.00 24.92 51 CYS D N 1
ATOM 1692 C CA . CYS D 1 38 ? 29.618 32.142 25.654 1.00 23.50 51 CYS D CA 1
ATOM 1693 C C . CYS D 1 38 ? 29.973 32.955 26.897 1.00 24.49 51 CYS D C 1
ATOM 1694 O O . CYS D 1 38 ? 29.849 32.418 27.995 1.00 24.57 51 CYS D O 1
ATOM 1697 N N . PRO D 1 39 ? 30.445 34.195 26.705 1.00 24.76 52 PRO D N 1
ATOM 1698 C CA . PRO D 1 39 ? 30.874 35.063 27.779 1.00 24.87 52 PRO D CA 1
ATOM 1699 C C . PRO D 1 39 ? 29.778 35.601 28.655 1.00 25.65 52 PRO D C 1
ATOM 1700 O O . PRO D 1 39 ? 30.101 36.267 29.655 1.00 26.37 52 PRO D O 1
ATOM 1704 N N . SER D 1 40 ? 28.546 35.318 28.344 1.00 25.98 53 SER D N 1
ATOM 1705 C CA . SER D 1 40 ? 27.323 35.676 29.035 1.00 25.91 53 SER D CA 1
ATOM 1706 C C . SER D 1 40 ? 26.449 34.425 29.351 1.00 23.96 53 SER D C 1
ATOM 1707 O O . SER D 1 40 ? 26.410 33.450 28.619 1.00 24.12 53 SER D O 1
ATOM 1710 N N . PRO D 1 41 ? 25.677 34.567 30.400 1.00 22.35 54 PRO D N 1
ATOM 1711 C CA . PRO D 1 41 ? 24.713 33.559 30.819 1.00 22.09 54 PRO D CA 1
ATOM 1712 C C . PRO D 1 41 ? 23.616 33.453 29.746 1.00 21.54 54 PRO D C 1
ATOM 1713 O O . PRO D 1 41 ? 23.578 34.429 29.007 1.00 22.16 54 PRO D O 1
ATOM 1717 N N . GLN D 1 42 ? 22.793 32.460 29.593 1.00 20.25 55 GLN D N 1
ATOM 1718 C CA . GLN D 1 42 ? 21.734 32.404 28.567 1.00 20.40 55 GLN D CA 1
ATOM 1719 C C . GLN D 1 42 ? 20.499 31.768 29.237 1.00 20.71 55 GLN D C 1
ATOM 1720 O O . GLN D 1 42 ? 20.722 30.890 30.079 1.00 21.28 55 GLN D O 1
ATOM 1726 N N . LEU D 1 43 ? 19.349 32.273 28.976 1.00 20.25 56 LEU D N 1
ATOM 1727 C CA . LEU D 1 43 ? 18.117 31.817 29.526 1.00 20.40 56 LEU D CA 1
ATOM 1728 C C . LEU D 1 43 ? 17.302 31.356 28.303 1.00 20.49 56 LEU D C 1
ATOM 1729 O O . LEU D 1 43 ? 16.841 32.238 27.623 1.00 19.67 56 LEU D O 1
ATOM 1734 N N . ILE D 1 44 ? 17.239 30.070 28.116 1.00 20.47 57 ILE D N 1
ATOM 1735 C CA . ILE D 1 44 ? 16.482 29.453 27.038 1.00 20.90 57 ILE D CA 1
ATOM 1736 C C . ILE D 1 44 ? 15.199 28.801 27.566 1.00 21.73 57 ILE D C 1
ATOM 1737 O O . ILE D 1 44 ? 15.325 27.878 28.399 1.00 21.21 57 ILE D O 1
ATOM 1742 N N . ALA D 1 45 ? 14.046 29.267 27.044 1.00 21.66 58 ALA D N 1
ATOM 1743 C CA . ALA D 1 45 ? 12.752 28.705 27.427 1.00 22.04 58 ALA D CA 1
ATOM 1744 C C . ALA D 1 45 ? 12.260 27.833 26.295 1.00 22.91 58 ALA D C 1
ATOM 1745 O O . ALA D 1 45 ? 12.505 28.066 25.108 1.00 23.08 58 ALA D O 1
ATOM 1747 N N . THR D 1 46 ? 11.580 26.754 26.615 1.00 24.23 59 THR D N 1
ATOM 1748 C CA . THR D 1 46 ? 10.939 25.895 25.615 1.00 25.03 59 THR D CA 1
ATOM 1749 C C . THR D 1 46 ? 9.433 26.138 25.819 1.00 27.35 59 THR D C 1
ATOM 1750 O O . THR D 1 46 ? 8.988 26.007 26.986 1.00 27.29 59 THR D O 1
ATOM 1754 N N . LEU D 1 47 ? 8.746 26.576 24.780 1.00 29.00 60 LEU D N 1
ATOM 1755 C CA . LEU D 1 47 ? 7.304 26.832 24.919 1.00 30.80 60 LEU D CA 1
ATOM 1756 C C . LEU D 1 47 ? 6.718 25.442 24.733 1.00 33.22 60 LEU D C 1
ATOM 1757 O O . LEU D 1 47 ? 7.479 24.550 24.327 1.00 33.03 60 LEU D O 1
ATOM 1762 N N . LYS D 1 48 ? 5.449 25.432 25.054 1.00 36.02 61 LYS D N 1
ATOM 1763 C CA . LYS D 1 48 ? 4.667 24.184 25.019 1.00 38.84 61 LYS D CA 1
ATOM 1764 C C . LYS D 1 48 ? 4.505 23.563 23.656 1.00 39.47 61 LYS D C 1
ATOM 1765 O O . LYS D 1 48 ? 4.214 22.364 23.499 1.00 39.84 61 LYS D O 1
ATOM 1771 N N . THR D 1 49 ? 4.728 24.390 22.678 1.00 40.15 62 THR D N 1
ATOM 1772 C CA . THR D 1 49 ? 4.684 24.200 21.233 1.00 40.15 62 THR D CA 1
ATOM 1773 C C . THR D 1 49 ? 5.976 23.640 20.659 1.00 39.90 62 THR D C 1
ATOM 1774 O O . THR D 1 49 ? 6.036 23.316 19.452 1.00 40.58 62 THR D O 1
ATOM 1778 N N . GLY D 1 50 ? 7.015 23.479 21.469 1.00 39.12 63 GLY D N 1
ATOM 1779 C CA . GLY D 1 50 ? 8.287 22.925 21.031 1.00 38.14 63 GLY D CA 1
ATOM 1780 C C . GLY D 1 50 ? 9.205 24.057 20.621 1.00 38.09 63 GLY D C 1
ATOM 1781 O O . GLY D 1 50 ? 10.419 23.840 20.416 1.00 38.30 63 GLY D O 1
ATOM 1782 N N . ARG D 1 51 ? 8.727 25.279 20.547 1.00 37.52 64 ARG D N 1
ATOM 1783 C CA . ARG D 1 51 ? 9.605 26.386 20.137 1.00 37.62 64 ARG D CA 1
ATOM 1784 C C . ARG D 1 51 ? 10.485 26.933 21.224 1.00 35.59 64 ARG D C 1
ATOM 1785 O O . ARG D 1 51 ? 9.983 27.143 22.332 1.00 36.20 64 ARG D O 1
ATOM 1793 N N . LYS D 1 52 ? 11.729 27.267 20.957 1.00 33.89 65 LYS D N 1
ATOM 1794 C CA . LYS D 1 52 ? 12.668 27.854 21.921 1.00 31.27 65 LYS D CA 1
ATOM 1795 C C . LYS D 1 52 ? 12.874 29.339 21.751 1.00 29.70 65 LYS D C 1
ATOM 1796 O O . LYS D 1 52 ? 12.827 29.841 20.635 1.00 28.95 65 LYS D O 1
ATOM 1802 N N . ILE D 1 53 ? 13.112 30.034 22.849 1.00 28.55 66 ILE D N 1
ATOM 1803 C CA . ILE D 1 53 ? 13.339 31.476 22.873 1.00 27.88 66 ILE D CA 1
ATOM 1804 C C . ILE D 1 53 ? 14.327 31.809 23.965 1.00 27.89 66 ILE D C 1
ATOM 1805 O O . ILE D 1 53 ? 14.471 30.997 24.878 1.00 28.28 66 ILE D O 1
ATOM 1810 N N . CYS D 1 54 ? 14.991 32.951 23.915 1.00 27.07 67 CYS D N 1
ATOM 1811 C CA . CYS D 1 54 ? 15.956 33.380 24.921 1.00 26.01 67 CYS D CA 1
ATOM 1812 C C . CYS D 1 54 ? 15.291 34.486 25.681 1.00 26.37 67 CYS D C 1
ATOM 1813 O O . CYS D 1 54 ? 14.621 35.265 25.041 1.00 26.09 67 CYS D O 1
ATOM 1816 N N . LEU D 1 55 ? 15.331 34.608 26.939 1.00 28.24 68 LEU D N 1
ATOM 1817 C CA . LEU D 1 55 ? 14.770 35.595 27.822 1.00 30.64 68 LEU D CA 1
ATOM 1818 C C . LEU D 1 55 ? 15.861 36.616 28.185 1.00 33.75 68 LEU D C 1
ATOM 1819 O O . LEU D 1 55 ? 17.063 36.379 28.176 1.00 33.72 68 LEU D O 1
ATOM 1824 N N . ASP D 1 56 ? 15.372 37.807 28.527 1.00 37.30 69 ASP D N 1
ATOM 1825 C CA . ASP D 1 56 ? 16.326 38.871 28.931 1.00 40.74 69 ASP D CA 1
ATOM 1826 C C . ASP D 1 56 ? 16.450 38.761 30.451 1.00 42.88 69 ASP D C 1
ATOM 1827 O O . ASP D 1 56 ? 15.401 38.725 31.112 1.00 42.08 69 ASP D O 1
ATOM 1832 N N . GLN D 1 57 ? 17.672 38.650 30.928 1.00 45.88 70 GLN D N 1
ATOM 1833 C CA . GLN D 1 57 ? 17.847 38.496 32.381 1.00 49.92 70 GLN D CA 1
ATOM 1834 C C . GLN D 1 57 ? 17.750 39.847 33.085 1.00 52.73 70 GLN D C 1
ATOM 1835 O O . GLN D 1 57 ? 17.534 39.833 34.319 1.00 53.79 70 GLN D O 1
ATOM 1841 N N . GLN D 1 58 ? 17.959 40.908 32.346 1.00 55.22 71 GLN D N 1
ATOM 1842 C CA . GLN D 1 58 ? 17.876 42.270 32.933 1.00 57.74 71 GLN D CA 1
ATOM 1843 C C . GLN D 1 58 ? 16.459 42.774 32.636 1.00 58.08 71 GLN D C 1
ATOM 1844 O O . GLN D 1 58 ? 16.254 43.930 32.266 1.00 58.74 71 GLN D O 1
ATOM 1850 N N . ASN D 1 59 ? 15.528 41.898 32.717 1.00 58.25 72 ASN D N 1
ATOM 1851 C CA . ASN D 1 59 ? 14.099 42.108 32.498 1.00 58.82 72 ASN D CA 1
ATOM 1852 C C . ASN D 1 59 ? 13.583 40.976 33.409 1.00 59.27 72 ASN D C 1
ATOM 1853 O O . ASN D 1 59 ? 14.256 39.942 33.515 1.00 59.74 72 ASN D O 1
ATOM 1858 N N . PRO D 1 60 ? 12.490 41.277 34.022 1.00 59.44 73 PRO D N 1
ATOM 1859 C CA . PRO D 1 60 ? 11.885 40.363 34.995 1.00 58.66 73 PRO D CA 1
ATOM 1860 C C . PRO D 1 60 ? 10.835 39.455 34.472 1.00 57.42 73 PRO D C 1
ATOM 1861 O O . PRO D 1 60 ? 10.154 38.780 35.286 1.00 57.76 73 PRO D O 1
ATOM 1865 N N . LEU D 1 61 ? 10.673 39.323 33.164 1.00 55.90 74 LEU D N 1
ATOM 1866 C CA . LEU D 1 61 ? 9.702 38.366 32.600 1.00 53.95 74 LEU D CA 1
ATOM 1867 C C . LEU D 1 61 ? 10.089 36.945 33.066 1.00 52.62 74 LEU D C 1
ATOM 1868 O O . LEU D 1 61 ? 9.209 36.139 33.317 1.00 52.71 74 LEU D O 1
ATOM 1873 N N . TYR D 1 62 ? 11.388 36.724 33.161 1.00 51.06 75 TYR D N 1
ATOM 1874 C CA . TYR D 1 62 ? 12.005 35.474 33.578 1.00 49.23 75 TYR D CA 1
ATOM 1875 C C . TYR D 1 62 ? 11.733 35.151 35.043 1.00 48.24 75 TYR D C 1
ATOM 1876 O O . TYR D 1 62 ? 11.663 33.976 35.437 1.00 48.16 75 TYR D O 1
ATOM 1885 N N . LYS D 1 63 ? 11.576 36.160 35.863 1.00 47.30 76 LYS D N 1
ATOM 1886 C CA . LYS D 1 63 ? 11.278 35.964 37.295 1.00 46.48 76 LYS D CA 1
ATOM 1887 C C . LYS D 1 63 ? 9.893 35.333 37.453 1.00 44.61 76 LYS D C 1
ATOM 1888 O O . LYS D 1 63 ? 9.723 34.396 38.213 1.00 44.15 76 LYS D O 1
ATOM 1894 N N . LYS D 1 64 ? 8.963 35.864 36.716 1.00 43.54 77 LYS D N 1
ATOM 1895 C CA . LYS D 1 64 ? 7.600 35.390 36.726 1.00 43.29 77 LYS D CA 1
ATOM 1896 C C . LYS D 1 64 ? 7.534 33.951 36.232 1.00 41.42 77 LYS D C 1
ATOM 1897 O O . LYS D 1 64 ? 6.837 33.130 36.848 1.00 41.41 77 LYS D O 1
ATOM 1903 N N . ILE D 1 65 ? 8.254 33.689 35.150 1.00 39.15 78 ILE D N 1
ATOM 1904 C CA . ILE D 1 65 ? 8.309 32.326 34.591 1.00 36.74 78 ILE D CA 1
ATOM 1905 C C . ILE D 1 65 ? 8.862 31.350 35.636 1.00 34.60 78 ILE D C 1
ATOM 1906 O O . ILE D 1 65 ? 8.245 30.314 35.872 1.00 33.55 78 ILE D O 1
ATOM 1911 N N . ILE D 1 66 ? 9.985 31.668 36.242 1.00 33.48 79 ILE D N 1
ATOM 1912 C CA . ILE D 1 66 ? 10.558 30.776 37.246 1.00 33.53 79 ILE D CA 1
ATOM 1913 C C . ILE D 1 66 ? 9.510 30.422 38.307 1.00 33.54 79 ILE D C 1
ATOM 1914 O O . ILE D 1 66 ? 9.401 29.259 38.685 1.00 33.12 79 ILE D O 1
ATOM 1919 N N . LYS D 1 67 ? 8.840 31.480 38.765 1.00 33.57 80 LYS D N 1
ATOM 1920 C CA . LYS D 1 67 ? 7.824 31.340 39.808 1.00 33.56 80 LYS D CA 1
ATOM 1921 C C . LYS D 1 67 ? 6.678 30.468 39.353 1.00 32.22 80 LYS D C 1
ATOM 1922 O O . LYS D 1 67 ? 6.077 29.692 40.119 1.00 32.33 80 LYS D O 1
ATOM 1928 N N . ARG D 1 68 ? 6.388 30.602 38.080 1.00 30.56 81 ARG D N 1
ATOM 1929 C CA . ARG D 1 68 ? 5.298 29.797 37.527 1.00 29.40 81 ARG D CA 1
ATOM 1930 C C . ARG D 1 68 ? 5.728 28.348 37.495 1.00 27.62 81 ARG D C 1
ATOM 1931 O O . ARG D 1 68 ? 5.009 27.482 37.974 1.00 28.16 81 ARG D O 1
ATOM 1939 N N . LEU D 1 69 ? 6.881 28.074 36.943 1.00 25.64 82 LEU D N 1
ATOM 1940 C CA . LEU D 1 69 ? 7.403 26.730 36.745 1.00 24.00 82 LEU D CA 1
ATOM 1941 C C . LEU D 1 69 ? 7.564 25.971 38.039 1.00 24.17 82 LEU D C 1
ATOM 1942 O O . LEU D 1 69 ? 7.569 24.731 37.947 1.00 23.73 82 LEU D O 1
ATOM 1947 N N . LEU D 1 70 ? 7.666 26.696 39.140 1.00 24.95 83 LEU D N 1
ATOM 1948 C CA . LEU D 1 70 ? 7.860 26.133 40.485 1.00 25.73 83 LEU D CA 1
ATOM 1949 C C . LEU D 1 70 ? 6.630 25.773 41.308 1.00 27.25 83 LEU D C 1
ATOM 1950 O O . LEU D 1 70 ? 6.697 25.091 42.364 1.00 27.29 83 LEU D O 1
ATOM 1955 N N . LYS D 1 71 ? 5.449 26.064 40.822 1.00 29.50 84 LYS D N 1
ATOM 1956 C CA . LYS D 1 71 ? 4.134 25.751 41.356 1.00 31.19 84 LYS D CA 1
ATOM 1957 C C . LYS D 1 71 ? 3.695 24.327 41.030 1.00 31.84 84 LYS D C 1
ATOM 1958 O O . LYS D 1 71 ? 3.994 23.769 39.979 1.00 31.43 84 LYS D O 1
ATOM 1964 N N . SER D 1 72 ? 2.991 23.758 41.982 1.00 33.35 85 SER D N 1
ATOM 1965 C CA . SER D 1 72 ? 2.408 22.446 42.069 1.00 34.78 85 SER D CA 1
ATOM 1966 C C . SER D 1 72 ? 0.874 22.601 42.232 1.00 36.16 85 SER D C 1
ATOM 1967 O O . SER D 1 72 ? 0.514 23.787 42.183 1.00 37.32 85 SER D O 1
#

CATH classification: 2.40.50.40

Sequence (256 aa):
LQCVCLKTTSGINPRHISSLEVIGAGLHCPSPQLIATLKTGRKICLDQQNPLYKKIIKRLLKSEDLQCVCLKTTSGINPRHISSLEVIGAGLHCPSPQLIATLKTGRKICLDQQNPLYKKIIKRLLKSLQCVCLKTTSGINPRHISSLEVIGAGLHCPSPQLIATLKTGRKICLDQQNPLYKKIIKRLLKSEDLQCVCLKTTSGINPRHISSLEVIGAGLHCPSPQLIATLKTGRKICLDQQNPLYKKIIKRLLKS

Secondary structure (DSSP, 8-state):
---S-SS-B----GGGEEEEEEE---SS-SS-EEEEEETTS-EEEB-SSSTHHHHHHHHHH--/--B--SBS-B-----GGGEEEEEEE--SSS-SS-EEEEEETTS-EEE--TTSTHHHHHHHHHTT-/---S-SS-B----GGGEEEEEEE--BTTBSS-EEEEEETTS-EEEEPTTSTHHHHHHHHHHH-/--B--SBSS-B----TTSEEEEEEE--BTTBSS-EEEEEETTS-EEEB-TTSSHHHHHHHHHT--

Foldseek 3Di:
DQDPPPDADPPDDLVFFQDWDWAQADVRHNHIWIWTAGPVGDIGTHDPVDCVVVVNVVVNVVD/DPAEDPAPDADPDDDLVQFQDWDWACADPRHRHIWIWTAGPVGDIGTHDPVDCVVVVNVVVNVPD/DEDPQPDADDPDDLVQFPDWDWAQDDPHYNHIWIWTAGPVGDIGTHDVVDCSVVVSVVVNVPD/DPAEDPADDADDPDDLQQFQDWDWAQADPRYNHIWIWTQGVVRDIGTHDPVDCPVVVSVVVNPDD

Radius of gyration: 16.97 Å; Cα contacts (8 Å, |Δi|>4): 603; chains: 4; bounding box: 41×45×40 Å

Nearest PDB structures (foldseek):
  4r9w-assembly1_B-2  TM=9.746E-01  e=3.069E-09  Homo sapiens
  1f9r-assembly1_A  TM=9.697E-01  e=3.476E-09  Homo sapiens
  1f9s-assembly1_A  TM=9.751E-01  e=5.726E-09  Homo sapiens
  1f9q-assembly1_C  TM=9.655E-01  e=6.903E-09  Homo sapiens
  1f9s-assembly1_C  TM=9.612E-01  e=8.859E-09  Homo sapiens

InterPro domains:
  IPR001089 CXC chemokine [PR00437] (24-32)
  IPR001089 CXC chemokine [PR00437] (39-60)
  IPR001089 CXC chemokine [PR00437] (61-79)
  IPR001811 Chemokine interleukin-8-like domain [PF00048] (24-82)
  IPR001811 Chemokine interleukin-8-like domain [SM00199] (22-82)
  IPR018048 CXC chemokine, conserved site [PS00471] (25-69)
  IPR033899 CXC Chemokine domain [cd00273] (22-73)
  IPR036048 Chemokine interleukin-8-like superfamily [SSF54117] (19-84)
  IPR039809 Chemokine beta/gamma/delta [PTHR12015] (16-84)

Solvent-accessible surface area: 12970 Å² total; per-residue (Å²): 167,50,12,0,24,68,129,69,24,49,74,26,75,32,167,90,2,34,11,0,18,0,1,7,31,35,176,35,5,94,56,13,8,3,4,0,24,18,94,34,3,56,22,7,2,7,43,70,169,48,79,21,22,113,143,0,14,118,95,5,4,130,88,161,38,24,54,29,26,25,92,96,78,31,59,81,24,70,33,150,96,3,1,2,0,49,0,27,6,31,36,174,45,2,114,60,23,15,3,8,0,9,10,103,124,20,112,91,0,1,9,51,66,161,45,78,19,7,120,119,0,15,156,85,9,28,124,116,117,77,24,4,19,83,117,62,18,44,70,30,64,26,166,84,6,34,16,1,20,0,1,8,40,41,175,11,3,108,39,5,11,1,2,0,20,18,110,58,3,29,23,0,3,4,38,66,164,46,73,16,22,116,101,0,19,115,126,8,24,145,107,162,28,22,45,31,21,27,96,114,72,36,66,77,23,77,18,162,83,3,9,6,0,54,0,31,7,22,43,176,49,2,118,59,17,12,4,12,0,10,7,117,112,29,109,79,0,0,6,57,60,172,45,92,29,22,102,129,0,20,127,94,7,37,142,133

B-factor: mean 33.76, std 12.83, range [11.45, 75.3]

Organism: Bos taurus (NCBI:txid9913)